Protein AF-A0A833VC93-F1 (afdb_monomer)

Solvent-accessible surface area (backbone atoms only — not comparable to full-atom values): 11902 Å² total; per-residue (Å²): 139,83,66,86,75,71,64,68,76,72,73,78,77,83,86,69,86,88,81,76,75,88,74,75,81,68,55,53,102,83,70,50,84,62,91,83,78,92,52,92,80,45,34,61,59,49,55,51,50,51,48,52,39,44,77,72,68,51,78,92,79,84,88,78,66,96,56,101,60,82,48,56,62,44,39,67,43,81,52,96,92,37,81,43,64,80,42,65,76,79,83,71,47,78,85,46,100,62,66,37,70,65,53,60,51,37,59,75,71,64,57,90,79,79,88,86,84,69,90,60,53,36,69,67,40,69,44,96,90,56,60,70,51,57,41,73,59,34,41,54,52,50,55,50,50,50,52,51,51,55,50,49,51,55,48,60,71,69,50,70,90,77,78,64,82,85,74,53,71,71,58,51,54,58,68,73,76,110

Sequence (178 aa):
MGTASEWSRHETRESRHVTDTGAVPFRDGAGSAVPFFPLSNHLRVGISAAKTLSDAGVKDFLLLEATDRIGGRIRQKNFAGLNVEIGANWVEGVNGPQLNPIWDMAKKIRLRNFYSDFANLSSNIYKQGGGLYEESEGEKSIDLADGVYDDGEKLSQSLPSSGREDISVLTMQRLKNQ

InterPro domains:
  IPR002937 Amine oxidase [PF01593] (46-130)
  IPR036188 FAD/NAD(P)-binding domain superfamily [G3DSA:3.50.50.60] (45-164)
  IPR036188 FAD/NAD(P)-binding domain superfamily [SSF51905] (46-135)
  IPR050281 Flavin monoamine oxidase and related enzymes [PTHR10742] (46-157)

Radius of gyration: 24.86 Å; Cα contacts (8 Å, |Δi|>4): 98; chains: 1; bounding box: 56×49×60 Å

Structure (mmCIF, N/CA/C/O backbone):
data_AF-A0A833VC93-F1
#
_entry.id   AF-A0A833VC93-F1
#
loop_
_atom_site.group_PDB
_atom_site.id
_atom_site.type_symbol
_atom_site.label_atom_id
_atom_site.label_alt_id
_atom_site.label_comp_id
_atom_site.label_asym_id
_atom_site.label_entity_id
_atom_site.label_seq_id
_atom_site.pdbx_PDB_ins_code
_atom_site.Cartn_x
_atom_site.Cartn_y
_atom_site.Cartn_z
_atom_site.occupancy
_atom_site.B_iso_or_equiv
_atom_site.auth_seq_id
_atom_site.auth_comp_id
_atom_site.auth_asym_id
_atom_site.auth_atom_id
_atom_site.pdbx_PDB_model_num
ATOM 1 N N . MET A 1 1 ? -21.174 -21.651 -29.765 1.00 34.47 1 MET A N 1
ATOM 2 C CA . MET A 1 1 ? -20.971 -20.312 -30.356 1.00 34.47 1 MET A CA 1
ATOM 3 C C . MET A 1 1 ? -22.203 -19.483 -30.031 1.00 34.47 1 MET A C 1
ATOM 5 O O . MET A 1 1 ? -23.206 -19.631 -30.709 1.00 34.47 1 MET A O 1
ATOM 9 N N . GLY A 1 2 ? -22.164 -18.727 -28.931 1.00 34.03 2 GLY A N 1
ATOM 10 C CA . GLY A 1 2 ? -23.210 -17.763 -28.569 1.00 34.03 2 GLY A CA 1
ATOM 11 C C . GLY A 1 2 ? -22.804 -16.380 -29.070 1.00 34.03 2 GLY A C 1
ATOM 12 O O . GLY A 1 2 ? -21.630 -16.021 -28.986 1.00 34.03 2 GLY A O 1
ATOM 13 N N . THR A 1 3 ? -23.737 -15.648 -29.670 1.00 35.91 3 THR A N 1
ATOM 14 C CA . THR A 1 3 ? -23.487 -14.351 -30.308 1.00 35.91 3 THR A CA 1
ATOM 15 C C . THR A 1 3 ? -23.464 -13.214 -29.285 1.00 35.91 3 THR A C 1
ATOM 17 O O . THR A 1 3 ? -24.201 -13.231 -28.303 1.00 35.91 3 THR A O 1
ATOM 20 N N . ALA A 1 4 ? -22.651 -12.186 -29.551 1.00 36.75 4 ALA A N 1
ATOM 21 C CA . ALA A 1 4 ? -22.377 -11.028 -28.687 1.00 36.75 4 ALA A CA 1
ATOM 22 C C . ALA A 1 4 ? -23.601 -10.165 -28.282 1.00 36.75 4 ALA A C 1
ATOM 24 O O . ALA A 1 4 ? -23.458 -9.203 -27.534 1.00 36.75 4 ALA A O 1
ATOM 25 N N . SER A 1 5 ? -24.811 -10.501 -28.730 1.00 42.91 5 SER A N 1
ATOM 26 C CA . SER A 1 5 ? -26.062 -9.808 -28.402 1.00 42.91 5 SER A CA 1
ATOM 27 C C . SER A 1 5 ? -26.748 -10.303 -27.117 1.00 42.91 5 SER A C 1
ATOM 29 O O . SER A 1 5 ? -27.625 -9.609 -26.601 1.00 42.91 5 SER A O 1
ATOM 31 N N . GLU A 1 6 ? -26.356 -11.456 -26.563 1.00 32.75 6 GLU A N 1
ATOM 32 C CA . GLU A 1 6 ? -26.941 -11.997 -25.318 1.00 32.75 6 GLU A CA 1
ATOM 33 C C . GLU A 1 6 ? -26.256 -11.482 -24.039 1.00 32.75 6 GLU A C 1
ATOM 35 O O . GLU A 1 6 ? -26.842 -11.545 -22.961 1.00 32.75 6 GLU A O 1
ATOM 40 N N . TRP A 1 7 ? -25.077 -10.863 -24.154 1.00 32.00 7 TRP A N 1
ATOM 41 C CA . TRP A 1 7 ? -24.328 -10.314 -23.014 1.00 32.00 7 TRP A CA 1
ATOM 42 C C . TRP A 1 7 ? -24.663 -8.852 -22.682 1.00 32.00 7 TRP A C 1
ATOM 44 O O . TRP A 1 7 ? -24.429 -8.404 -21.567 1.00 32.00 7 TRP A O 1
ATOM 54 N N . SER A 1 8 ? -25.307 -8.118 -23.594 1.00 33.47 8 SER A N 1
ATOM 55 C CA . SER A 1 8 ? -25.633 -6.695 -23.393 1.00 33.47 8 SER A CA 1
ATOM 56 C C . SER A 1 8 ? -26.860 -6.456 -22.490 1.00 33.47 8 SER A C 1
ATOM 58 O O . SER A 1 8 ? -27.085 -5.344 -22.018 1.00 33.47 8 SER A O 1
ATOM 60 N N . ARG A 1 9 ? -27.654 -7.497 -22.192 1.00 31.78 9 ARG A N 1
ATOM 61 C CA . ARG A 1 9 ? -28.895 -7.369 -21.401 1.00 31.78 9 ARG A CA 1
ATOM 62 C C . ARG A 1 9 ? -28.740 -7.640 -19.901 1.00 31.78 9 ARG A C 1
ATOM 64 O O . ARG A 1 9 ? -29.695 -7.428 -19.158 1.00 31.78 9 ARG A O 1
ATOM 71 N N . HIS A 1 10 ? -27.561 -8.077 -19.457 1.00 31.97 10 HIS A N 1
ATOM 72 C CA . HIS A 1 10 ? -27.272 -8.329 -18.040 1.00 31.97 10 HIS A CA 1
ATOM 73 C C . HIS A 1 10 ? -26.491 -7.200 -17.348 1.00 31.97 10 HIS A C 1
ATOM 75 O O . HIS A 1 10 ? -26.453 -7.168 -16.123 1.00 31.97 10 HIS A O 1
ATOM 81 N N . GLU A 1 11 ? -25.964 -6.229 -18.097 1.00 33.22 11 GLU A N 1
ATOM 82 C CA . GLU A 1 11 ? -25.121 -5.147 -17.558 1.00 33.22 11 GLU A CA 1
ATOM 83 C C . GLU A 1 11 ? -25.877 -3.846 -17.223 1.00 33.22 11 GLU A C 1
ATOM 85 O O . GLU A 1 11 ? -25.306 -2.907 -16.685 1.00 33.22 11 GLU A O 1
ATOM 90 N N . THR A 1 12 ? -27.186 -3.775 -17.478 1.00 30.00 12 THR A N 1
ATOM 91 C CA . THR A 1 12 ? -27.997 -2.553 -17.275 1.00 30.00 12 THR A CA 1
ATOM 92 C C . THR A 1 12 ? -28.899 -2.588 -16.035 1.00 30.00 12 THR A C 1
ATOM 94 O O . THR A 1 12 ? -29.865 -1.831 -15.939 1.00 30.00 12 THR A O 1
ATOM 97 N N . ARG A 1 13 ? -28.607 -3.448 -15.048 1.00 28.98 13 ARG A N 1
ATOM 98 C CA . ARG A 1 13 ? -29.440 -3.596 -13.836 1.00 28.98 13 ARG A CA 1
ATOM 99 C C . ARG A 1 13 ? -28.743 -3.357 -12.492 1.00 28.98 13 ARG A C 1
ATOM 101 O O . ARG A 1 13 ? -29.347 -3.664 -11.469 1.00 28.98 13 ARG A O 1
ATOM 108 N N . GLU A 1 14 ? -27.569 -2.726 -12.483 1.00 33.72 14 GLU A N 1
ATOM 109 C CA . GLU A 1 14 ? -26.853 -2.331 -11.251 1.00 33.72 14 GLU A CA 1
ATOM 110 C C . GLU A 1 14 ? -26.533 -0.829 -11.142 1.00 33.72 14 GLU A C 1
ATOM 112 O O . GLU A 1 14 ? -25.651 -0.417 -10.400 1.00 33.72 14 GLU A O 1
ATOM 117 N N . SER A 1 15 ? -27.316 0.033 -11.793 1.00 32.59 15 SER A N 1
ATOM 118 C CA . SER A 1 15 ? -27.354 1.463 -11.459 1.00 32.59 15 SER A CA 1
ATOM 119 C C . SER A 1 15 ? -28.722 1.828 -10.882 1.00 32.59 15 SER A C 1
ATOM 121 O O . SER A 1 15 ? -29.544 2.484 -11.523 1.00 32.59 15 SER A O 1
ATOM 123 N N . ARG A 1 16 ? -29.005 1.368 -9.661 1.00 28.86 16 ARG A N 1
ATOM 124 C CA . ARG A 1 16 ? -30.027 2.003 -8.824 1.00 28.86 16 ARG A CA 1
ATOM 125 C C . ARG A 1 16 ? -29.332 2.627 -7.629 1.00 28.86 16 ARG A C 1
ATOM 127 O O . ARG A 1 16 ? -28.691 1.931 -6.851 1.00 28.86 16 ARG A O 1
ATOM 134 N N . HIS A 1 17 ? -29.477 3.945 -7.526 1.00 29.98 17 HIS A N 1
ATOM 135 C CA . HIS A 1 17 ? -29.241 4.715 -6.316 1.00 29.98 17 HIS A CA 1
ATOM 136 C C . HIS A 1 17 ? -29.779 3.955 -5.100 1.00 29.98 17 HIS A C 1
ATOM 138 O O . HIS A 1 17 ? -30.988 3.792 -4.940 1.00 29.98 17 HIS A O 1
ATOM 144 N N . VAL A 1 18 ? -28.873 3.488 -4.245 1.00 37.22 18 VAL A N 1
ATOM 145 C CA . VAL A 1 18 ? -29.206 3.052 -2.891 1.00 37.22 18 VAL A CA 1
ATOM 146 C C . VAL A 1 18 ? -29.324 4.322 -2.052 1.00 37.22 18 VAL A C 1
ATOM 148 O O . VAL A 1 18 ? -28.367 4.760 -1.426 1.00 37.22 18 VAL A O 1
ATOM 151 N N . THR A 1 19 ? -30.488 4.966 -2.108 1.00 33.00 19 THR A N 1
ATOM 152 C CA . THR A 1 19 ? -30.860 6.067 -1.199 1.00 33.00 19 THR A CA 1
ATOM 153 C C . THR A 1 19 ? -32.156 5.775 -0.451 1.00 33.00 19 THR A C 1
ATOM 155 O O . THR A 1 19 ? -32.807 6.698 0.022 1.00 33.00 19 THR A O 1
ATOM 158 N N . ASP A 1 20 ? -32.533 4.504 -0.327 1.00 34.84 20 ASP A N 1
ATOM 159 C CA . ASP A 1 20 ? -33.658 4.105 0.515 1.00 34.84 20 ASP A CA 1
ATOM 160 C C . ASP A 1 20 ? -33.273 2.892 1.363 1.00 34.84 20 ASP A C 1
ATOM 162 O O . ASP A 1 20 ? -33.683 1.755 1.138 1.00 34.84 20 ASP A O 1
ATOM 166 N N . THR A 1 21 ? -32.388 3.128 2.328 1.00 35.12 21 THR A N 1
ATOM 167 C CA . THR A 1 21 ? -32.415 2.349 3.558 1.00 35.12 21 THR A CA 1
ATOM 168 C C . THR A 1 21 ? -33.302 3.119 4.519 1.00 35.12 21 THR A C 1
ATOM 170 O O . THR A 1 21 ? -32.912 4.158 5.048 1.00 35.12 21 THR A O 1
ATOM 173 N N . GLY A 1 22 ? -34.511 2.607 4.753 1.00 31.38 22 GLY A N 1
ATOM 174 C CA . GLY A 1 22 ? -35.308 2.967 5.918 1.00 31.38 22 GLY A CA 1
ATOM 175 C C . GLY A 1 22 ? -34.513 2.636 7.181 1.00 31.38 22 GLY A C 1
ATOM 176 O O . GLY A 1 22 ? -34.629 1.547 7.738 1.00 31.38 22 GLY A O 1
ATOM 177 N N . ALA A 1 23 ? -33.637 3.549 7.590 1.00 34.91 23 ALA A N 1
ATOM 178 C CA . ALA A 1 23 ? -32.835 3.427 8.787 1.00 34.91 23 ALA A CA 1
ATOM 179 C C . ALA A 1 23 ? -33.751 3.683 9.982 1.00 34.91 23 ALA A C 1
ATOM 181 O O . ALA A 1 23 ? -34.031 4.825 10.344 1.00 34.91 23 ALA A O 1
ATOM 182 N N . VAL A 1 24 ? -34.239 2.607 10.595 1.00 41.75 24 VAL A N 1
ATOM 183 C CA . VAL A 1 24 ? -34.778 2.688 11.951 1.00 41.75 24 VAL A CA 1
ATOM 184 C C . VAL A 1 24 ? -33.591 3.035 12.859 1.00 41.75 24 VAL A C 1
ATOM 186 O O . VAL A 1 24 ? -32.619 2.277 12.874 1.00 41.75 24 VAL A O 1
ATOM 189 N N . PRO A 1 25 ? -33.601 4.171 13.581 1.00 46.00 25 PRO A N 1
ATOM 190 C CA . PRO A 1 25 ? -32.492 4.523 14.456 1.00 46.00 25 PRO A CA 1
ATOM 191 C C . PRO A 1 25 ? -32.354 3.463 15.550 1.00 46.00 25 PRO A C 1
ATOM 193 O O . PRO A 1 25 ? -33.318 3.158 16.255 1.00 46.00 25 PRO A O 1
ATOM 196 N N . PHE A 1 26 ? -31.153 2.901 15.691 1.00 49.81 26 PHE A N 1
ATOM 197 C CA . PHE A 1 26 ? -30.841 2.002 16.793 1.00 49.81 26 PHE A CA 1
ATOM 198 C C . PHE A 1 26 ? -30.822 2.823 18.087 1.00 49.81 26 PHE A C 1
ATOM 200 O O . PHE A 1 26 ? -30.020 3.744 18.241 1.00 49.81 26 PHE A O 1
ATOM 207 N N . ARG A 1 27 ? -31.765 2.526 18.979 1.00 44.12 27 ARG A N 1
ATOM 208 C CA . ARG A 1 27 ? -31.888 3.124 20.310 1.00 44.12 27 ARG A CA 1
ATOM 209 C C . ARG A 1 27 ? -31.440 2.098 21.338 1.00 44.12 27 ARG A C 1
ATOM 211 O O . ARG A 1 27 ? -31.746 0.915 21.187 1.00 44.12 27 ARG A O 1
ATOM 218 N N . ASP A 1 28 ? -30.738 2.544 22.371 1.00 47.41 28 ASP A N 1
ATOM 219 C CA . ASP A 1 28 ? -30.497 1.695 23.536 1.00 47.41 28 ASP A CA 1
ATOM 220 C C . ASP A 1 28 ? -31.822 1.374 24.266 1.00 47.41 28 ASP A C 1
ATOM 222 O O . ASP A 1 28 ? -32.886 1.930 23.968 1.00 47.41 28 ASP A O 1
ATOM 226 N N . GLY A 1 29 ? -31.769 0.483 25.261 1.00 47.81 29 GLY A N 1
ATOM 227 C CA . GLY A 1 29 ? -32.925 0.161 26.109 1.00 47.81 29 GLY A CA 1
ATOM 228 C C . GLY A 1 29 ? -33.473 1.345 26.928 1.00 47.81 29 GLY A C 1
ATOM 229 O O . GLY A 1 29 ? -34.501 1.190 27.582 1.00 47.81 29 GLY A O 1
ATOM 230 N N . ALA A 1 30 ? -32.816 2.511 26.889 1.00 55.09 30 ALA A N 1
ATOM 231 C CA . ALA A 1 30 ? -33.208 3.756 27.547 1.00 55.09 30 ALA A CA 1
ATOM 232 C C . ALA A 1 30 ? -33.697 4.843 26.557 1.00 55.09 30 ALA A C 1
ATOM 234 O O . ALA A 1 30 ? -34.097 5.927 26.982 1.00 55.09 30 ALA A O 1
ATOM 235 N N . GLY A 1 31 ? -33.721 4.563 25.248 1.00 41.16 31 GLY A N 1
ATOM 236 C CA . GLY A 1 31 ? -34.193 5.475 24.206 1.00 41.16 31 GLY A CA 1
ATOM 237 C C . GLY A 1 31 ? -33.190 6.539 23.740 1.00 41.16 31 GLY A C 1
ATOM 238 O O . GLY A 1 31 ? -33.591 7.429 22.984 1.00 41.16 31 GLY A O 1
ATOM 239 N N . SER A 1 32 ? -31.920 6.471 24.150 1.00 42.03 32 SER A N 1
ATOM 240 C CA . SER A 1 32 ? -30.888 7.440 23.771 1.00 42.03 32 SER A CA 1
ATOM 241 C C . SER A 1 32 ? -30.278 7.128 22.393 1.00 42.03 32 SER A C 1
ATOM 243 O O . SER A 1 32 ? -30.251 5.980 21.939 1.00 42.03 32 SER A O 1
ATOM 245 N N . ALA A 1 33 ? -29.866 8.177 21.669 1.00 42.62 33 ALA A N 1
ATOM 246 C CA . ALA A 1 33 ? -29.297 8.056 20.329 1.00 42.62 33 ALA A CA 1
ATOM 247 C C . ALA A 1 33 ? -27.809 7.696 20.414 1.00 42.62 33 ALA A C 1
ATOM 249 O O . ALA A 1 33 ? -26.997 8.503 20.865 1.00 42.62 33 ALA A O 1
ATOM 250 N N . VAL A 1 34 ? -27.453 6.505 19.937 1.00 46.91 34 VAL A N 1
ATOM 251 C CA . VAL A 1 34 ? -26.059 6.058 19.851 1.00 46.91 34 VAL A CA 1
ATOM 252 C C . VAL A 1 34 ? -25.450 6.580 18.540 1.00 46.91 34 VAL A C 1
ATOM 254 O O . VAL A 1 34 ? -26.061 6.392 17.483 1.00 46.91 34 VAL A O 1
ATOM 257 N N . PRO A 1 35 ? -24.271 7.228 18.542 1.00 40.41 35 PRO A N 1
ATOM 258 C CA . PRO A 1 35 ? -23.615 7.643 17.305 1.00 40.41 35 PRO A CA 1
ATOM 259 C C . PRO A 1 35 ? -23.281 6.426 16.429 1.00 40.41 35 PRO A C 1
ATOM 261 O O . PRO A 1 35 ? -22.472 5.578 16.806 1.00 40.41 35 PRO A O 1
ATOM 264 N N . PHE A 1 36 ? -23.899 6.336 15.250 1.00 41.72 36 PHE A N 1
ATOM 265 C CA . PHE A 1 36 ? -23.658 5.267 14.282 1.00 41.72 36 PHE A CA 1
ATOM 266 C C . PHE A 1 36 ? -22.608 5.705 13.255 1.00 41.72 36 PHE A C 1
ATOM 268 O O . PHE A 1 36 ? -22.856 6.596 12.445 1.00 41.72 36 PHE A O 1
ATOM 275 N N . PHE A 1 37 ? -21.442 5.054 13.270 1.00 40.44 37 PHE A N 1
ATOM 276 C CA . PHE A 1 37 ? -20.388 5.242 12.270 1.00 40.44 37 PHE A CA 1
ATOM 277 C C . PHE A 1 37 ? -20.214 3.952 11.450 1.00 40.44 37 PHE A C 1
ATOM 279 O O . PHE A 1 37 ? -19.508 3.041 11.890 1.00 40.44 37 PHE A O 1
ATOM 286 N N . PRO A 1 38 ? -20.841 3.828 10.264 1.00 38.72 38 PRO A N 1
ATOM 287 C CA . PRO A 1 38 ? -20.632 2.675 9.397 1.00 38.72 38 PRO A CA 1
ATOM 288 C C . PRO A 1 38 ? -19.235 2.748 8.763 1.00 38.72 38 PRO A C 1
ATOM 290 O O . PRO A 1 38 ? -18.960 3.605 7.928 1.00 38.72 38 PRO A O 1
ATOM 293 N N . LEU A 1 39 ? -18.337 1.839 9.149 1.00 47.75 39 LEU A N 1
ATOM 294 C CA . LEU A 1 39 ? -16.946 1.794 8.672 1.00 47.75 39 LEU A CA 1
ATOM 295 C C . LEU A 1 39 ? -16.660 0.483 7.927 1.00 47.75 39 LEU A C 1
ATOM 297 O O . LEU A 1 39 ? -15.801 -0.295 8.325 1.00 47.75 39 LEU A O 1
ATOM 301 N N . SER A 1 40 ? -17.376 0.215 6.835 1.00 42.69 40 SER A N 1
ATOM 302 C CA . SER A 1 40 ? -17.352 -1.117 6.198 1.00 42.69 40 SER A CA 1
ATOM 303 C C . SER A 1 40 ? -16.077 -1.466 5.406 1.00 42.69 40 SER A C 1
ATOM 305 O O . SER A 1 40 ? -15.920 -2.611 4.995 1.00 42.69 40 SER A O 1
ATOM 307 N N . ASN A 1 41 ? -15.130 -0.539 5.190 1.00 38.59 41 ASN A N 1
ATOM 308 C CA . ASN A 1 41 ? -14.019 -0.779 4.239 1.00 38.59 41 ASN A CA 1
ATOM 309 C C . ASN A 1 41 ? -12.622 -0.451 4.815 1.00 38.59 41 ASN A C 1
ATOM 311 O O . ASN A 1 41 ? -11.586 -0.735 4.199 1.00 38.59 41 ASN A O 1
ATOM 315 N N . HIS A 1 42 ? -12.569 0.157 6.005 1.00 56.59 42 HIS A N 1
ATOM 316 C CA . HIS A 1 42 ? -11.362 0.775 6.563 1.00 56.59 42 HIS A CA 1
ATOM 317 C C . HIS A 1 4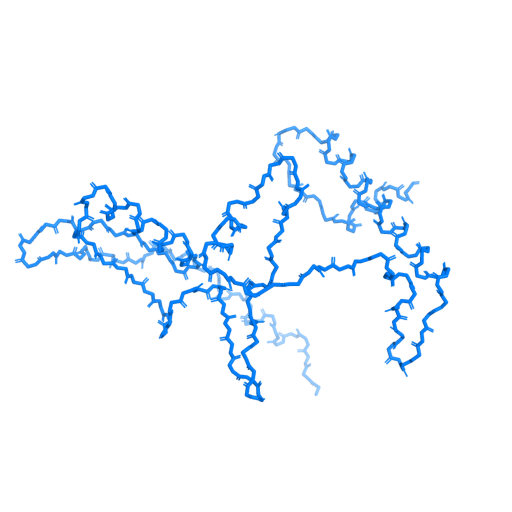2 ? -11.205 0.488 8.059 1.00 56.59 42 HIS A C 1
ATOM 319 O O . HIS A 1 42 ? -10.988 1.405 8.847 1.00 56.59 42 HIS A O 1
ATOM 325 N N . LEU A 1 43 ? -11.260 -0.784 8.473 1.00 64.12 43 LEU A N 1
ATOM 326 C CA . LEU A 1 43 ? -11.199 -1.127 9.900 1.00 64.12 43 LEU A CA 1
ATOM 327 C C . LEU A 1 43 ? -9.938 -0.595 10.619 1.00 64.12 43 LEU A C 1
ATOM 329 O O . LEU A 1 43 ? -10.010 -0.285 11.803 1.00 64.12 43 LEU A O 1
ATOM 333 N N . ARG A 1 44 ? -8.807 -0.379 9.919 1.00 64.81 44 ARG A N 1
ATOM 334 C CA . ARG A 1 44 ? -7.640 0.352 10.475 1.00 64.81 44 ARG A CA 1
ATOM 335 C C . ARG A 1 44 ? -8.039 1.704 11.079 1.00 64.81 44 ARG A C 1
ATOM 337 O O . ARG A 1 44 ? -7.612 2.038 12.179 1.00 64.81 44 ARG A O 1
ATOM 344 N N . VAL A 1 45 ? -8.856 2.459 10.349 1.00 76.31 45 VAL A N 1
ATOM 345 C CA . VAL A 1 45 ? -9.360 3.772 10.764 1.00 76.31 45 VAL A CA 1
ATOM 346 C C . VAL A 1 45 ? -10.360 3.604 11.908 1.00 76.31 45 VAL A C 1
ATOM 348 O O . VAL A 1 45 ? -10.287 4.346 12.879 1.00 76.31 45 VAL A O 1
ATOM 351 N N . GLY A 1 46 ? -11.216 2.577 11.856 1.00 84.12 46 GLY A N 1
ATOM 352 C CA . GLY A 1 46 ? -12.185 2.289 12.919 1.00 84.12 46 GLY A CA 1
ATOM 353 C C . GLY A 1 46 ? -11.556 1.924 14.261 1.00 84.12 46 GLY A C 1
ATOM 354 O O . GLY A 1 46 ? -11.926 2.496 15.281 1.00 84.12 46 GLY A O 1
ATOM 355 N N . ILE A 1 47 ? -10.553 1.043 14.274 1.00 87.81 47 ILE A N 1
ATOM 356 C CA . ILE A 1 47 ? -9.826 0.686 15.503 1.00 87.81 47 ILE A CA 1
ATOM 357 C C . ILE A 1 47 ? -9.058 1.896 16.045 1.00 87.81 47 ILE A C 1
ATOM 359 O O . ILE A 1 47 ? -9.050 2.124 17.253 1.00 87.81 47 ILE A O 1
ATOM 363 N N . SER A 1 48 ? -8.439 2.696 15.167 1.00 88.94 48 SER A N 1
ATOM 364 C CA . SER A 1 48 ? -7.748 3.918 15.589 1.00 88.94 48 SER A CA 1
ATOM 365 C C . SER A 1 48 ? -8.717 4.924 16.214 1.00 88.94 48 SER A C 1
ATOM 367 O O . SER A 1 48 ? -8.421 5.460 17.276 1.00 88.94 48 SER A O 1
ATOM 369 N N . ALA A 1 49 ? -9.884 5.142 15.604 1.00 90.75 49 ALA A N 1
ATOM 370 C CA . ALA A 1 49 ? -10.913 6.033 16.132 1.00 90.75 49 ALA A CA 1
ATOM 371 C C . ALA A 1 49 ? -11.470 5.531 17.473 1.00 90.75 49 ALA A C 1
ATOM 373 O O . ALA A 1 49 ? -11.552 6.298 18.427 1.00 90.75 49 ALA A O 1
ATOM 374 N N . ALA A 1 50 ? -11.772 4.233 17.582 1.00 92.06 50 ALA A N 1
ATOM 375 C CA . ALA A 1 50 ? -12.208 3.606 18.828 1.00 92.06 50 ALA A CA 1
ATOM 376 C C . ALA A 1 50 ? -11.165 3.759 19.946 1.00 92.06 50 ALA A C 1
ATOM 378 O O . ALA A 1 50 ? -11.511 4.058 21.090 1.00 92.06 50 ALA A O 1
ATOM 379 N N . LYS A 1 51 ? -9.873 3.614 19.618 1.00 92.12 51 LYS A N 1
ATOM 380 C CA . LYS A 1 51 ? -8.787 3.892 20.561 1.00 92.12 51 LYS A CA 1
ATOM 381 C C . LYS A 1 51 ? -8.796 5.356 21.000 1.00 92.12 51 LYS A C 1
ATOM 383 O O . LYS A 1 51 ? -8.744 5.606 22.198 1.00 92.12 51 LYS A O 1
ATOM 388 N N . THR A 1 52 ? -8.890 6.302 20.067 1.00 95.12 52 THR A N 1
ATOM 389 C CA . THR A 1 52 ? -8.937 7.736 20.387 1.00 95.12 52 THR A CA 1
ATOM 390 C C . THR A 1 52 ? -10.123 8.082 21.290 1.00 95.12 52 THR A C 1
ATOM 392 O O . THR A 1 52 ? -9.938 8.782 22.281 1.00 95.12 52 THR A O 1
ATOM 395 N N . LEU A 1 53 ? -11.317 7.552 21.003 1.00 95.56 53 LEU A N 1
ATOM 396 C CA . LEU A 1 5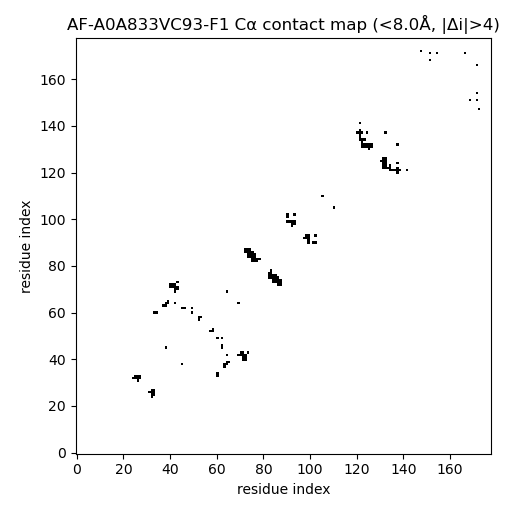3 ? -12.507 7.731 21.843 1.00 95.56 53 LEU A CA 1
ATOM 397 C C . LEU A 1 53 ? -12.293 7.164 23.251 1.00 95.56 53 LEU A C 1
ATOM 399 O O . LEU A 1 53 ? -12.547 7.850 24.242 1.00 95.56 53 LEU A O 1
ATOM 403 N N . SER A 1 54 ? -11.757 5.945 23.341 1.00 95.88 54 SER A N 1
ATOM 404 C CA . SER A 1 54 ? -11.455 5.306 24.622 1.00 95.88 54 SER A CA 1
ATOM 405 C C . SER A 1 54 ? -10.419 6.093 25.427 1.00 95.88 54 SER A C 1
ATOM 407 O O . SER A 1 54 ? -10.622 6.305 26.624 1.00 95.88 54 SER A O 1
ATOM 409 N N . ASP A 1 55 ? -9.337 6.557 24.801 1.00 96.38 55 ASP A N 1
ATOM 410 C CA . ASP A 1 55 ? -8.302 7.370 25.453 1.00 96.38 55 ASP A CA 1
ATOM 411 C C . ASP A 1 55 ? -8.869 8.718 25.945 1.00 96.38 55 ASP A C 1
ATOM 413 O O . ASP A 1 55 ? -8.452 9.214 26.988 1.00 96.38 55 ASP A O 1
ATOM 417 N N . ALA A 1 56 ? -9.873 9.269 25.252 1.00 97.12 56 ALA A N 1
ATOM 418 C CA . ALA A 1 56 ? -10.601 10.479 25.645 1.00 97.12 56 ALA A CA 1
ATOM 419 C C . ALA A 1 56 ? -11.689 10.245 26.718 1.00 97.12 56 ALA A C 1
ATOM 421 O O . ALA A 1 56 ? -12.414 11.171 27.075 1.00 97.12 56 ALA A O 1
ATOM 422 N N . GLY A 1 57 ? -11.826 9.020 27.237 1.00 97.50 57 GLY A N 1
ATOM 423 C CA . GLY A 1 57 ? -12.784 8.680 28.295 1.00 97.50 57 GLY A CA 1
ATOM 424 C C . GLY A 1 57 ? -14.188 8.317 27.806 1.00 97.50 57 GLY A C 1
ATOM 425 O O . GLY A 1 57 ? -15.030 7.950 28.623 1.00 97.50 57 GLY A O 1
ATOM 426 N N . VAL A 1 58 ? -14.445 8.337 26.496 1.00 97.31 58 VAL A N 1
ATOM 427 C CA . VAL A 1 58 ? -15.698 7.831 25.923 1.00 97.31 58 VAL A CA 1
ATOM 428 C C . VAL A 1 58 ? -15.620 6.308 25.896 1.00 97.31 58 VAL A C 1
ATOM 430 O O . VAL A 1 58 ? -14.796 5.742 25.183 1.00 97.31 58 VAL A O 1
ATOM 433 N N . LYS A 1 59 ? -16.439 5.633 26.708 1.00 93.44 59 LYS A N 1
ATOM 434 C CA . LYS A 1 59 ? -16.409 4.164 26.857 1.00 93.44 59 LYS A CA 1
ATOM 435 C C . LYS A 1 59 ? -17.622 3.447 26.272 1.00 93.44 59 LYS A C 1
ATOM 437 O O . LYS A 1 59 ? -17.560 2.234 26.108 1.00 93.44 59 LYS A O 1
ATOM 442 N N . ASP A 1 60 ? -18.687 4.179 25.965 1.00 96.31 60 ASP A N 1
ATOM 443 C CA . ASP A 1 60 ? -19.930 3.613 25.447 1.00 96.31 60 ASP A CA 1
ATOM 444 C C . ASP A 1 60 ? -19.985 3.734 23.921 1.00 96.31 60 ASP A C 1
ATOM 446 O O . ASP A 1 60 ? -20.386 4.757 23.365 1.00 96.31 60 ASP A O 1
ATOM 450 N N . PHE A 1 61 ? -19.472 2.712 23.237 1.00 93.44 61 PHE A N 1
ATOM 451 C CA . PHE A 1 61 ? -19.535 2.599 21.785 1.00 93.44 61 PHE A CA 1
ATOM 452 C C . PHE A 1 61 ? -19.438 1.137 21.345 1.00 93.44 61 PHE A C 1
ATOM 454 O O . PHE A 1 61 ? -18.855 0.291 22.025 1.00 93.44 61 PHE A O 1
ATOM 461 N N . LEU A 1 62 ? -19.964 0.857 20.153 1.00 93.00 62 LEU A N 1
ATOM 462 C CA . LEU A 1 62 ? -19.909 -0.455 19.521 1.00 93.00 62 LEU A CA 1
ATOM 463 C C . LEU A 1 62 ? -19.116 -0.378 18.215 1.00 93.00 62 LEU A C 1
ATOM 465 O O . LEU A 1 62 ? -19.395 0.461 17.360 1.00 93.00 62 LEU A O 1
ATOM 469 N N . LEU A 1 63 ? -18.142 -1.275 18.051 1.00 90.19 63 LEU A N 1
ATOM 470 C CA . LEU A 1 63 ? -17.420 -1.448 16.794 1.00 90.19 63 LEU A CA 1
ATOM 471 C C . LEU A 1 63 ? -18.032 -2.619 16.020 1.00 90.19 63 LEU A C 1
ATOM 473 O O . LEU A 1 63 ? -18.025 -3.749 16.501 1.00 90.19 63 LEU A O 1
ATOM 477 N N . LEU A 1 64 ? -18.550 -2.341 14.825 1.00 91.38 64 LEU A N 1
ATOM 478 C CA . LEU A 1 64 ? -19.137 -3.344 13.938 1.00 91.38 64 LEU A CA 1
ATOM 479 C C . LEU A 1 64 ? -18.158 -3.671 12.806 1.00 91.38 64 LEU A C 1
ATOM 481 O O . LEU A 1 64 ? -17.705 -2.776 12.094 1.00 91.38 64 LEU A O 1
ATOM 485 N N . GLU A 1 65 ? -17.853 -4.954 12.639 1.00 87.50 65 GLU A N 1
ATOM 486 C CA . GLU A 1 65 ? -17.015 -5.492 11.567 1.00 87.50 65 GLU A CA 1
ATOM 487 C C . GLU A 1 65 ? -17.826 -6.550 10.819 1.00 87.50 65 GLU A C 1
ATOM 489 O O . GLU A 1 65 ? -18.449 -7.414 11.433 1.00 87.50 65 GLU A O 1
ATOM 494 N N . ALA A 1 66 ? -17.869 -6.436 9.491 1.00 91.06 66 ALA A N 1
ATOM 495 C CA . ALA A 1 66 ? -18.682 -7.311 8.651 1.00 91.06 66 ALA A CA 1
ATOM 496 C C . ALA A 1 66 ? -18.074 -8.714 8.507 1.00 91.06 66 ALA A C 1
ATOM 498 O O . ALA A 1 66 ? -18.778 -9.663 8.168 1.00 91.06 66 ALA A O 1
ATOM 499 N N . THR A 1 67 ? -16.765 -8.840 8.727 1.00 89.38 67 THR A N 1
ATOM 500 C CA . THR A 1 67 ? -16.047 -10.114 8.678 1.00 89.38 67 THR A CA 1
ATOM 501 C C . THR A 1 67 ? -15.917 -10.761 10.058 1.00 89.38 67 THR A C 1
ATOM 503 O O . THR A 1 67 ? -16.179 -10.161 11.095 1.00 89.38 67 THR A O 1
ATOM 506 N N . ASP A 1 68 ? -15.472 -12.013 10.080 1.00 90.88 68 ASP A N 1
ATOM 507 C CA . ASP A 1 68 ? -15.232 -12.807 11.290 1.00 90.88 68 ASP A CA 1
ATOM 508 C C . ASP A 1 68 ? -13.913 -12.460 12.008 1.00 90.88 68 ASP A C 1
ATOM 510 O O . ASP A 1 68 ? -13.493 -13.151 12.938 1.00 90.88 68 ASP A O 1
ATOM 514 N N . ARG A 1 69 ? -13.221 -11.401 11.573 1.00 88.56 69 ARG A N 1
ATOM 515 C CA . ARG A 1 69 ? -11.899 -11.025 12.073 1.00 88.56 69 ARG A CA 1
ATOM 516 C C . ARG A 1 69 ? -11.687 -9.520 12.034 1.00 88.56 69 ARG A C 1
ATOM 518 O O . ARG A 1 69 ? -12.179 -8.809 11.168 1.00 88.56 69 ARG A O 1
ATOM 525 N N . ILE A 1 70 ? -10.804 -9.045 12.896 1.00 89.06 70 ILE A N 1
ATOM 526 C CA . ILE A 1 70 ? -10.328 -7.664 12.838 1.00 89.06 70 ILE A CA 1
ATOM 527 C C . ILE A 1 70 ? -9.264 -7.463 11.737 1.00 89.06 70 ILE A C 1
ATOM 529 O O . ILE A 1 70 ? -8.764 -8.410 11.123 1.00 89.06 70 ILE A O 1
ATOM 533 N N . GLY A 1 71 ? -8.893 -6.204 11.492 1.00 86.25 71 GLY A N 1
ATOM 534 C CA . GLY A 1 71 ? -7.788 -5.799 10.618 1.00 86.25 71 GLY A CA 1
ATOM 535 C C . GLY A 1 71 ? -8.184 -5.315 9.219 1.00 86.25 71 GLY A C 1
ATOM 536 O O . GLY A 1 71 ? -7.397 -4.615 8.582 1.00 86.25 71 GLY A O 1
ATOM 537 N N . GLY A 1 72 ? -9.393 -5.606 8.723 1.00 88.44 72 GLY A N 1
ATOM 538 C CA . GLY A 1 72 ? -9.829 -5.164 7.390 1.00 88.44 72 GLY A CA 1
ATOM 539 C C . GLY A 1 72 ? -8.862 -5.638 6.295 1.00 88.44 72 GLY A C 1
ATOM 540 O O . GLY A 1 72 ? -8.627 -6.839 6.167 1.00 88.44 72 GLY A O 1
ATOM 541 N N . ARG A 1 73 ? -8.258 -4.709 5.536 1.00 90.19 73 ARG A N 1
ATOM 542 C CA . ARG A 1 73 ? -7.241 -5.002 4.498 1.00 90.19 73 ARG A CA 1
ATOM 543 C C . ARG A 1 73 ? -5.840 -5.330 5.042 1.00 90.19 73 ARG A C 1
ATOM 545 O O . ARG A 1 73 ? -4.973 -5.721 4.268 1.00 90.19 73 ARG A O 1
ATOM 552 N N . ILE A 1 74 ? -5.590 -5.204 6.350 1.00 89.94 74 ILE A N 1
ATOM 553 C CA . ILE A 1 74 ? -4.447 -5.896 6.966 1.00 89.94 74 ILE A CA 1
ATOM 554 C C . ILE A 1 74 ? -4.880 -7.313 7.248 1.00 89.94 74 ILE A C 1
ATOM 556 O O . ILE A 1 74 ? -5.801 -7.539 8.036 1.00 89.94 74 ILE A O 1
ATOM 560 N N . ARG A 1 75 ? -4.218 -8.268 6.615 1.00 90.56 75 ARG A N 1
ATOM 561 C CA . ARG A 1 75 ? -4.577 -9.661 6.779 1.00 90.56 75 ARG A CA 1
ATOM 562 C C . ARG A 1 75 ? -3.362 -10.530 6.549 1.00 90.56 75 ARG A C 1
ATOM 564 O O . ARG A 1 75 ? -2.623 -10.319 5.595 1.00 90.56 75 ARG A O 1
ATOM 571 N N . GLN A 1 76 ? -3.238 -11.545 7.386 1.00 91.81 76 GLN A N 1
ATOM 572 C CA . GLN A 1 76 ? -2.334 -12.662 7.179 1.00 91.81 76 GLN A CA 1
ATOM 573 C C . GLN A 1 76 ? -3.127 -13.966 7.117 1.00 91.81 76 GLN A C 1
ATOM 575 O O . GLN A 1 76 ? -4.282 -14.030 7.555 1.00 91.81 76 GLN A O 1
ATOM 580 N N . LYS A 1 77 ? -2.505 -15.006 6.575 1.00 93.62 77 LYS A N 1
ATOM 581 C CA . LYS A 1 77 ? -3.035 -16.365 6.531 1.00 93.62 77 LYS A CA 1
ATOM 582 C C . LYS A 1 77 ? -1.912 -17.347 6.844 1.00 93.62 77 LYS A C 1
ATOM 584 O O . LYS A 1 77 ? -0.771 -17.107 6.468 1.00 93.62 77 LYS A O 1
ATOM 589 N N . ASN A 1 78 ? -2.233 -18.448 7.519 1.00 95.38 78 ASN A N 1
ATOM 590 C CA . ASN A 1 78 ? -1.283 -19.544 7.647 1.00 95.38 78 ASN A CA 1
ATOM 591 C C . ASN A 1 78 ? -1.208 -20.316 6.321 1.00 95.38 78 AS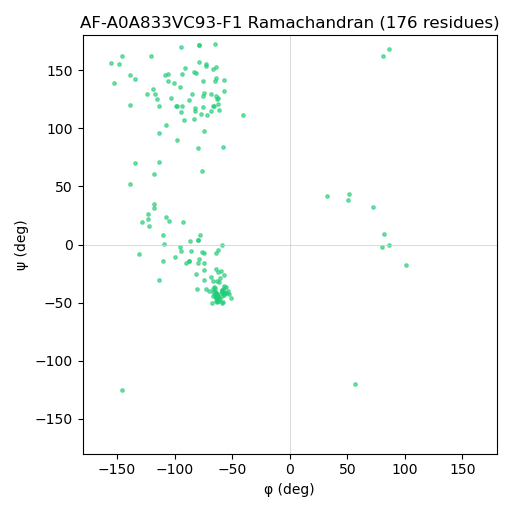N A C 1
ATOM 593 O O . ASN A 1 78 ? -2.237 -20.722 5.775 1.00 95.38 78 ASN A O 1
ATOM 597 N N . PHE A 1 79 ? -0.001 -20.498 5.807 1.00 95.31 79 PHE A N 1
ATOM 598 C CA . PHE A 1 79 ? 0.299 -21.242 4.599 1.00 95.31 79 PHE A CA 1
ATOM 599 C C . PHE A 1 79 ? 1.560 -22.074 4.830 1.00 95.31 79 PHE A C 1
ATOM 601 O O . PHE A 1 79 ? 2.614 -21.529 5.147 1.00 95.31 79 PHE A O 1
ATOM 608 N N . ALA A 1 80 ? 1.444 -23.398 4.704 1.00 96.00 80 ALA A N 1
ATOM 609 C CA . ALA A 1 80 ? 2.546 -24.341 4.922 1.00 96.00 80 ALA A CA 1
ATOM 610 C C . ALA A 1 80 ? 3.290 -24.140 6.266 1.00 96.00 80 ALA A C 1
ATOM 612 O O . ALA A 1 80 ? 4.511 -24.250 6.334 1.00 96.00 80 ALA A O 1
ATOM 613 N N . GLY A 1 81 ? 2.561 -23.816 7.343 1.00 95.31 81 GLY A N 1
ATOM 614 C CA . GLY A 1 81 ? 3.143 -23.572 8.669 1.00 95.31 81 GLY A CA 1
ATOM 615 C C . GLY A 1 81 ? 3.749 -22.176 8.862 1.00 95.31 81 GLY A C 1
ATOM 616 O O . GLY A 1 81 ? 4.170 -21.849 9.969 1.00 95.31 81 GLY A O 1
ATOM 617 N N . LEU A 1 82 ? 3.740 -21.329 7.831 1.00 92.88 82 LEU A N 1
ATOM 618 C CA . LEU A 1 82 ? 4.199 -19.943 7.881 1.00 92.88 82 LEU A CA 1
ATOM 619 C C . LEU A 1 82 ? 3.008 -18.988 7.878 1.00 92.88 82 LEU A C 1
ATOM 621 O O . LEU A 1 82 ? 1.989 -19.254 7.248 1.00 92.88 82 LEU A O 1
ATOM 625 N N . ASN A 1 83 ? 3.127 -17.855 8.562 1.00 91.50 83 ASN A N 1
ATOM 626 C CA . ASN A 1 83 ? 2.160 -16.773 8.402 1.00 91.50 83 ASN A CA 1
ATOM 627 C C . ASN A 1 83 ? 2.613 -15.898 7.236 1.00 91.50 83 ASN A C 1
ATOM 629 O O . ASN A 1 83 ? 3.743 -15.421 7.247 1.00 91.50 83 ASN A O 1
ATOM 633 N N . VAL A 1 84 ? 1.734 -15.725 6.252 1.00 92.81 84 VAL A N 1
ATOM 634 C CA . VAL A 1 84 ? 1.967 -14.899 5.064 1.00 92.81 84 VAL A CA 1
ATOM 635 C C . VAL A 1 84 ? 0.944 -13.774 5.008 1.00 92.81 84 VAL A C 1
ATOM 637 O O . VAL A 1 84 ? -0.255 -13.998 5.211 1.00 92.81 84 VAL A O 1
ATOM 640 N N . GLU A 1 85 ? 1.394 -12.555 4.747 1.00 92.19 85 GLU A N 1
ATOM 641 C CA . GLU A 1 85 ? 0.538 -11.390 4.586 1.00 92.19 85 GLU A CA 1
ATOM 642 C C . GLU A 1 85 ? -0.168 -11.428 3.221 1.00 92.19 85 GLU A C 1
ATOM 644 O O . GLU A 1 85 ? 0.433 -11.367 2.155 1.00 92.19 85 GLU A O 1
ATOM 649 N N . ILE A 1 86 ? -1.497 -11.483 3.246 1.00 93.50 86 ILE A N 1
ATOM 650 C CA . ILE A 1 86 ? -2.358 -11.477 2.049 1.00 93.50 86 ILE A CA 1
ATOM 651 C C . ILE A 1 86 ? -3.092 -10.137 1.895 1.00 93.50 86 ILE A C 1
ATOM 653 O O . ILE A 1 86 ? -4.177 -10.063 1.321 1.00 93.50 86 ILE A O 1
ATOM 657 N N . GLY A 1 87 ? -2.531 -9.087 2.492 1.00 92.12 87 GLY A N 1
ATOM 658 C CA . GLY A 1 87 ? -3.074 -7.734 2.526 1.00 92.12 87 GLY A CA 1
ATOM 659 C C . GLY A 1 87 ? -1.953 -6.697 2.484 1.00 92.12 87 GLY A C 1
ATOM 660 O O . GLY A 1 87 ? -1.115 -6.717 1.589 1.00 92.12 87 GLY A O 1
ATOM 661 N N . ALA A 1 88 ? -1.920 -5.781 3.450 1.00 90.19 88 ALA A N 1
ATOM 662 C CA . ALA A 1 88 ? -0.807 -4.838 3.582 1.00 90.19 88 ALA A CA 1
ATOM 663 C C . ALA A 1 88 ? 0.504 -5.557 3.962 1.00 90.19 88 ALA A C 1
ATOM 665 O O . ALA A 1 88 ? 0.568 -6.160 5.031 1.00 90.19 88 ALA A O 1
ATOM 666 N N . ASN A 1 89 ? 1.517 -5.443 3.099 1.00 91.38 89 ASN A N 1
ATOM 667 C CA . ASN A 1 89 ? 2.809 -6.136 3.200 1.00 91.38 89 ASN A CA 1
ATOM 668 C C . ASN A 1 89 ? 3.999 -5.182 3.456 1.00 91.38 89 ASN A C 1
ATOM 670 O O . ASN A 1 89 ? 4.953 -5.562 4.127 1.00 91.38 89 ASN A O 1
ATOM 674 N N . TRP A 1 90 ? 3.933 -3.935 2.975 1.00 91.62 90 TRP A N 1
ATOM 675 C CA . TRP A 1 90 ? 5.025 -2.959 3.079 1.00 91.62 90 TRP A CA 1
ATOM 676 C C . TRP A 1 90 ? 4.727 -1.839 4.078 1.00 91.62 90 TRP A C 1
ATOM 678 O O . TRP A 1 90 ? 3.586 -1.386 4.220 1.00 91.62 90 TRP A O 1
ATOM 688 N N . VAL A 1 91 ? 5.779 -1.371 4.755 1.00 90.69 91 VAL A N 1
ATOM 689 C CA . VAL A 1 91 ? 5.789 -0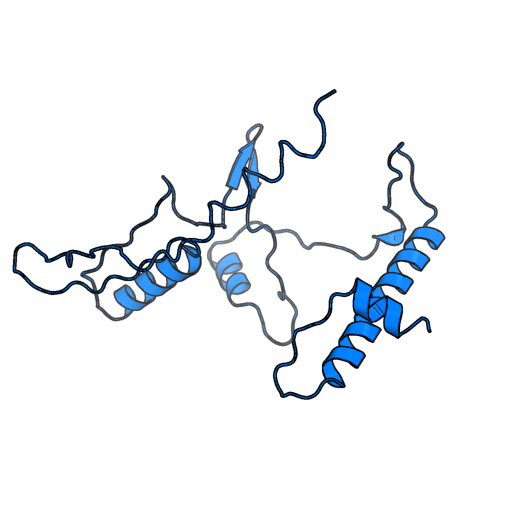.086 5.463 1.00 90.69 91 VAL A CA 1
ATOM 690 C C . VAL A 1 91 ? 6.659 0.868 4.656 1.00 90.69 91 VAL A C 1
ATOM 692 O O . VAL A 1 91 ? 7.881 0.779 4.692 1.00 90.69 91 VAL A O 1
ATOM 695 N N . GLU A 1 92 ? 6.013 1.767 3.923 1.00 89.44 92 GLU A N 1
ATOM 696 C CA . GLU A 1 92 ? 6.678 2.763 3.080 1.00 89.44 92 GLU A CA 1
ATOM 697 C C . GLU A 1 92 ? 7.204 3.951 3.896 1.00 89.44 92 GLU A C 1
ATOM 699 O O . GLU A 1 92 ? 6.678 4.264 4.970 1.00 89.44 92 GLU A O 1
ATOM 704 N N . GLY A 1 93 ? 8.202 4.661 3.362 1.00 84.75 93 GLY A N 1
ATOM 705 C CA . GLY A 1 93 ? 8.643 5.953 3.907 1.00 84.75 93 GLY A CA 1
ATOM 706 C C . GLY A 1 93 ? 9.407 5.869 5.235 1.00 84.75 93 GLY A C 1
ATOM 707 O O . GLY A 1 93 ? 9.312 6.770 6.068 1.00 84.75 93 GLY A O 1
ATOM 708 N N . VAL A 1 94 ? 10.161 4.790 5.460 1.00 83.75 94 VAL A N 1
ATOM 709 C CA . VAL A 1 94 ? 10.930 4.575 6.704 1.00 83.75 94 VAL A CA 1
ATOM 710 C C . VAL A 1 94 ? 12.200 5.432 6.817 1.00 83.75 94 VAL A C 1
ATOM 712 O O . VAL A 1 94 ? 12.712 5.589 7.921 1.00 83.75 94 VAL A O 1
ATOM 715 N N . ASN A 1 95 ? 12.668 6.011 5.703 1.00 79.81 95 ASN A N 1
ATOM 716 C CA . ASN A 1 95 ? 13.854 6.879 5.610 1.00 79.81 95 ASN A CA 1
ATOM 717 C C . ASN A 1 95 ? 13.557 8.217 4.895 1.00 79.81 95 ASN A C 1
ATOM 719 O O . ASN A 1 95 ? 14.463 8.861 4.373 1.00 79.81 95 ASN A O 1
ATOM 723 N N . GLY A 1 96 ? 12.283 8.613 4.813 1.00 80.06 96 GLY A N 1
ATOM 724 C CA . GLY A 1 96 ? 11.879 9.872 4.183 1.00 80.06 96 GLY A CA 1
ATOM 725 C C . GLY A 1 96 ? 12.103 11.099 5.082 1.00 80.06 96 GLY A C 1
ATOM 726 O O . GLY A 1 96 ? 12.374 10.949 6.275 1.00 80.06 96 GLY A O 1
ATOM 727 N N . PRO A 1 97 ? 11.925 12.323 4.545 1.00 85.19 97 PRO A N 1
ATOM 728 C CA . PRO A 1 97 ? 12.010 13.564 5.326 1.00 85.19 97 PRO A CA 1
ATOM 729 C C . PRO A 1 97 ? 10.969 13.619 6.453 1.00 85.19 97 PRO A C 1
ATOM 731 O O . PRO A 1 97 ? 11.202 14.228 7.495 1.00 85.19 97 PRO A O 1
ATOM 734 N N . GLN A 1 98 ? 9.831 12.949 6.260 1.00 87.00 98 GLN A N 1
ATOM 735 C CA . GLN A 1 98 ? 8.851 12.678 7.298 1.00 87.00 98 GLN A CA 1
ATOM 736 C C . GLN A 1 98 ? 8.776 11.172 7.533 1.00 87.00 98 GLN A C 1
ATOM 738 O O . GLN A 1 98 ? 8.527 10.401 6.606 1.00 87.00 98 GLN A O 1
ATOM 743 N N . LEU A 1 99 ? 8.972 10.757 8.784 1.00 86.31 99 LEU A N 1
ATOM 744 C CA . LEU A 1 99 ? 8.893 9.351 9.144 1.00 86.31 99 LEU A CA 1
ATOM 745 C C . LEU A 1 99 ? 7.438 8.882 9.169 1.00 86.31 99 LEU A C 1
ATOM 747 O O . LEU A 1 99 ? 6.593 9.491 9.828 1.00 86.31 99 LEU A O 1
ATOM 751 N N . ASN A 1 100 ? 7.156 7.760 8.510 1.00 89.19 100 ASN A N 1
ATOM 752 C CA . ASN A 1 100 ? 5.846 7.128 8.586 1.00 89.19 100 ASN A CA 1
ATOM 753 C C . ASN A 1 100 ? 5.531 6.685 10.038 1.00 89.19 100 ASN A C 1
ATOM 755 O O . ASN A 1 100 ? 6.245 5.830 10.569 1.00 89.19 100 ASN A O 1
ATOM 759 N N . PRO A 1 101 ? 4.442 7.163 10.679 1.00 88.62 101 PRO A N 1
ATOM 760 C CA . PRO A 1 101 ? 4.080 6.777 12.050 1.00 88.62 101 PRO A CA 1
ATOM 761 C C . PRO A 1 101 ? 3.842 5.271 12.245 1.00 88.62 101 PRO A C 1
ATOM 763 O O . PRO A 1 101 ? 3.958 4.750 13.358 1.00 88.62 101 PRO A O 1
ATOM 766 N N . ILE A 1 102 ? 3.524 4.543 11.167 1.00 89.38 102 ILE A N 1
ATOM 767 C CA . ILE A 1 102 ? 3.423 3.079 11.192 1.00 89.38 102 ILE A CA 1
ATOM 768 C C . ILE A 1 102 ? 4.767 2.441 11.568 1.00 89.38 102 ILE A C 1
ATOM 770 O O . ILE A 1 102 ? 4.782 1.410 12.242 1.00 89.38 102 ILE A O 1
ATOM 774 N N . TRP A 1 103 ? 5.891 3.057 11.196 1.00 91.88 103 TRP A N 1
ATOM 775 C CA . TRP A 1 103 ? 7.223 2.533 11.484 1.00 91.88 103 TRP A CA 1
ATOM 776 C C . TRP A 1 103 ? 7.543 2.523 12.977 1.00 91.88 103 TRP A C 1
ATOM 778 O O . TRP A 1 103 ? 8.057 1.533 13.502 1.00 91.88 103 TRP A O 1
ATOM 788 N N . ASP A 1 104 ? 7.159 3.575 13.697 1.00 90.44 104 ASP A N 1
ATOM 789 C CA . ASP A 1 104 ? 7.322 3.619 15.150 1.00 90.44 104 ASP A CA 1
ATOM 790 C C . ASP A 1 104 ? 6.468 2.559 15.844 1.00 90.44 104 ASP A C 1
ATOM 792 O O . ASP A 1 104 ? 6.909 1.931 16.808 1.00 90.44 104 ASP A O 1
ATOM 796 N N . MET A 1 105 ? 5.256 2.312 15.341 1.00 90.06 105 MET A N 1
ATOM 797 C CA . MET A 1 105 ? 4.420 1.223 15.844 1.00 90.06 105 MET A CA 1
ATOM 798 C C . MET A 1 105 ? 5.049 -0.144 15.573 1.00 90.06 105 MET A C 1
ATOM 800 O O . MET A 1 105 ? 5.100 -0.963 16.489 1.00 90.06 105 MET A O 1
ATOM 804 N N . ALA A 1 106 ? 5.586 -0.369 14.370 1.00 91.81 106 ALA A N 1
ATOM 805 C CA . ALA A 1 106 ? 6.280 -1.605 14.014 1.00 91.81 106 ALA A CA 1
ATOM 806 C C . ALA A 1 106 ? 7.461 -1.881 14.961 1.00 91.81 106 ALA A C 1
ATOM 808 O O . ALA A 1 106 ? 7.593 -2.994 15.472 1.00 91.81 106 ALA A O 1
ATOM 809 N N . LYS A 1 107 ? 8.263 -0.857 15.286 1.00 91.31 107 LYS A N 1
ATOM 810 C CA . LYS A 1 107 ? 9.351 -0.960 16.275 1.00 91.31 107 LYS A CA 1
ATOM 811 C C . LYS A 1 107 ? 8.837 -1.274 17.681 1.00 91.31 107 LYS A C 1
ATOM 813 O O . LYS A 1 107 ? 9.369 -2.169 18.335 1.00 91.31 107 LYS A O 1
ATOM 818 N N . LYS A 1 108 ? 7.791 -0.575 18.143 1.00 93.81 108 LYS A N 1
ATOM 819 C CA . LYS A 1 108 ? 7.202 -0.766 19.484 1.00 93.81 108 LYS A CA 1
ATOM 820 C C . LYS A 1 108 ? 6.703 -2.193 19.702 1.00 93.81 108 LYS A C 1
ATOM 822 O O . LYS A 1 108 ? 6.927 -2.753 20.770 1.00 93.81 108 LYS A O 1
ATOM 827 N N . ILE A 1 109 ? 6.075 -2.791 18.689 1.00 92.50 109 ILE A N 1
ATOM 828 C CA . ILE A 1 109 ? 5.588 -4.179 18.752 1.00 92.50 109 ILE A CA 1
ATOM 829 C C . ILE A 1 109 ? 6.651 -5.210 18.348 1.00 92.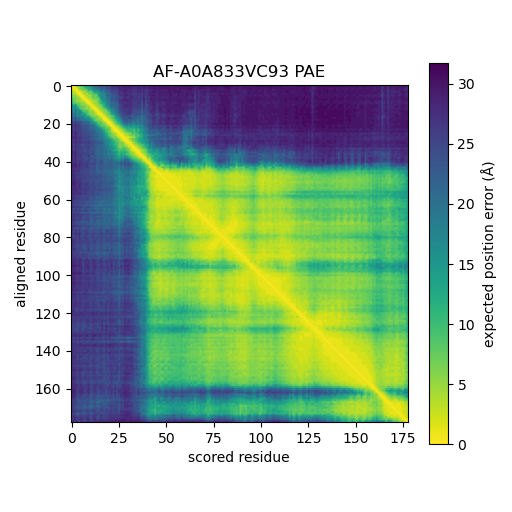50 109 ILE A C 1
ATOM 831 O O . ILE A 1 109 ? 6.351 -6.400 18.307 1.00 92.50 109 ILE A O 1
ATOM 835 N N . ARG A 1 110 ? 7.883 -4.768 18.051 1.00 94.19 110 ARG A N 1
ATOM 836 C CA . ARG A 1 110 ? 8.994 -5.604 17.566 1.00 94.19 110 ARG A CA 1
ATOM 837 C C . ARG A 1 110 ? 8.593 -6.456 16.355 1.00 94.19 110 ARG A C 1
ATOM 839 O O . ARG A 1 110 ? 8.908 -7.643 16.286 1.00 94.19 110 ARG A O 1
ATOM 846 N N . LEU A 1 111 ? 7.878 -5.846 15.407 1.00 91.81 111 LEU A N 1
ATOM 847 C CA . LEU A 1 111 ? 7.442 -6.507 14.181 1.00 91.81 111 LEU A CA 1
ATOM 848 C C . LEU A 1 111 ? 8.666 -6.923 13.361 1.00 91.81 111 LEU A C 1
ATOM 850 O O . LEU A 1 111 ? 9.503 -6.082 13.024 1.00 91.81 111 LEU A O 1
ATOM 854 N N . ARG A 1 112 ? 8.757 -8.211 13.016 1.00 90.94 112 ARG A N 1
ATOM 855 C CA . ARG A 1 112 ? 9.791 -8.703 12.102 1.00 90.94 112 ARG A CA 1
ATOM 856 C C . ARG A 1 112 ? 9.574 -8.068 10.731 1.00 90.94 112 ARG A C 1
ATOM 858 O O . ARG A 1 112 ? 8.472 -8.122 10.202 1.00 90.94 112 ARG A O 1
ATOM 865 N N . ASN A 1 113 ? 10.617 -7.470 10.181 1.00 90.00 113 ASN A N 1
ATOM 866 C CA . ASN A 1 113 ? 10.592 -6.815 8.882 1.00 90.00 113 ASN A CA 1
ATOM 867 C C . ASN A 1 113 ? 11.948 -6.997 8.195 1.00 90.00 113 ASN A C 1
ATOM 869 O O . ASN A 1 113 ? 12.936 -7.338 8.849 1.00 90.00 113 ASN A O 1
ATOM 873 N N . PHE A 1 114 ? 11.967 -6.783 6.884 1.00 89.94 114 PHE A N 1
ATOM 874 C CA . PHE A 1 114 ? 13.158 -6.862 6.049 1.00 89.94 114 PHE A CA 1
ATOM 875 C C . PHE A 1 114 ? 13.187 -5.649 5.123 1.00 89.94 114 PHE A C 1
ATOM 877 O O . PHE A 1 114 ? 12.140 -5.200 4.653 1.00 89.94 114 PHE A O 1
ATOM 884 N N . TYR A 1 115 ? 14.381 -5.114 4.876 1.00 89.56 115 TYR A N 1
ATOM 885 C CA . TYR A 1 115 ? 14.557 -4.043 3.904 1.00 89.56 115 TYR A CA 1
ATOM 886 C C . TYR A 1 115 ? 14.310 -4.590 2.494 1.00 89.56 115 TYR A C 1
ATOM 888 O O . TYR A 1 115 ? 14.855 -5.633 2.135 1.00 89.56 115 TYR A O 1
ATOM 896 N N . SER A 1 116 ? 13.467 -3.903 1.720 1.00 87.62 116 SER A N 1
ATOM 897 C CA . SER A 1 116 ? 13.262 -4.226 0.306 1.00 87.62 116 SER A CA 1
ATOM 898 C C . SER A 1 116 ? 14.366 -3.555 -0.503 1.00 87.62 116 SER A C 1
ATOM 900 O O . SER A 1 116 ? 14.391 -2.331 -0.612 1.00 87.62 116 SER A O 1
ATOM 902 N N . ASP A 1 117 ? 15.295 -4.356 -1.015 1.00 86.81 117 ASP A N 1
ATOM 903 C CA . ASP A 1 117 ? 16.376 -3.884 -1.873 1.00 86.81 117 ASP A CA 1
ATOM 904 C C . ASP A 1 117 ? 15.974 -4.017 -3.345 1.00 86.81 117 ASP A C 1
ATOM 906 O O . ASP A 1 117 ? 15.700 -5.115 -3.833 1.00 86.81 117 ASP A O 1
ATOM 910 N N . PHE A 1 118 ? 15.929 -2.880 -4.035 1.00 85.19 118 PHE A N 1
ATOM 911 C CA . PHE A 1 118 ? 15.564 -2.770 -5.445 1.00 85.19 118 PHE A CA 1
ATOM 912 C C . PHE A 1 118 ? 16.760 -2.402 -6.338 1.00 85.19 118 PHE A C 1
ATOM 914 O O . PHE A 1 118 ? 16.578 -2.152 -7.526 1.00 85.19 118 PHE A O 1
ATOM 921 N N . ALA A 1 119 ? 17.988 -2.387 -5.805 1.00 86.50 119 ALA A N 1
ATOM 922 C CA . ALA A 1 119 ? 19.171 -1.931 -6.537 1.00 86.50 119 ALA A CA 1
ATOM 923 C C . ALA A 1 119 ? 19.529 -2.797 -7.758 1.00 86.50 119 ALA A C 1
ATOM 925 O O . ALA A 1 119 ? 20.230 -2.331 -8.647 1.00 86.50 119 ALA A O 1
ATOM 926 N N . ASN A 1 120 ? 19.059 -4.048 -7.811 1.00 88.69 120 ASN A N 1
ATOM 927 C CA . ASN A 1 120 ? 19.414 -5.004 -8.862 1.00 88.69 120 ASN A CA 1
ATOM 928 C C . ASN A 1 120 ? 18.205 -5.469 -9.694 1.00 88.69 120 ASN A C 1
ATOM 930 O O . ASN A 1 120 ? 18.141 -6.622 -10.125 1.00 88.69 120 ASN A O 1
ATOM 934 N N . LEU A 1 121 ? 17.198 -4.609 -9.869 1.00 88.69 121 LEU A N 1
ATOM 935 C CA . LEU A 1 121 ? 15.989 -4.961 -10.620 1.00 88.69 121 LEU A CA 1
ATOM 936 C C . LEU A 1 121 ? 16.281 -5.285 -12.093 1.00 88.69 121 LEU A C 1
ATOM 938 O O . LEU A 1 121 ? 15.762 -6.282 -12.596 1.00 88.69 121 LEU A O 1
ATOM 942 N N . SER A 1 122 ? 17.137 -4.501 -12.758 1.00 90.62 122 SER A N 1
ATOM 943 C CA . SER A 1 122 ? 17.489 -4.651 -14.182 1.00 90.62 122 SER A CA 1
ATOM 944 C C . SER A 1 122 ? 18.062 -6.032 -14.523 1.00 90.62 122 SER A C 1
ATOM 946 O O . SER A 1 122 ? 17.740 -6.585 -15.573 1.00 90.62 122 SER A O 1
ATOM 948 N N . SER A 1 123 ? 18.840 -6.632 -13.617 1.00 91.69 123 SER A N 1
ATOM 949 C CA . SER A 1 123 ? 19.451 -7.954 -13.822 1.00 91.69 123 SER A CA 1
ATOM 950 C C . SER A 1 123 ? 18.552 -9.136 -13.445 1.00 91.69 123 SER A C 1
ATOM 952 O O . SER A 1 123 ? 18.933 -10.287 -13.649 1.00 91.69 123 SER A O 1
ATOM 954 N N . ASN A 1 124 ? 17.372 -8.895 -12.863 1.00 92.69 124 ASN A N 1
ATOM 955 C CA . ASN A 1 124 ? 16.491 -9.944 -12.333 1.00 92.69 124 ASN A CA 1
ATOM 956 C C . ASN A 1 124 ? 15.127 -9.985 -13.038 1.00 92.69 124 ASN A C 1
ATOM 958 O O . ASN A 1 124 ? 14.104 -10.300 -12.426 1.00 92.69 124 ASN A O 1
ATOM 962 N N . ILE A 1 125 ? 15.109 -9.688 -14.339 1.00 92.94 125 ILE A N 1
ATOM 963 C CA . ILE A 1 125 ? 13.895 -9.711 -15.157 1.00 92.94 125 ILE A CA 1
ATOM 964 C C . ILE A 1 125 ? 13.828 -11.023 -15.937 1.00 92.94 125 ILE A C 1
ATOM 966 O O . ILE A 1 125 ? 14.687 -11.328 -16.766 1.00 92.94 125 ILE A O 1
ATOM 970 N N . TYR A 1 126 ? 12.774 -11.798 -15.684 1.00 93.44 126 TYR A N 1
ATOM 971 C CA . TYR A 1 126 ? 12.575 -13.115 -16.281 1.00 93.44 126 TYR A CA 1
ATOM 972 C C . TYR A 1 126 ? 11.582 -13.065 -17.437 1.00 93.44 126 TYR A C 1
ATOM 974 O O . TYR A 1 126 ? 10.532 -12.425 -17.366 1.00 93.44 126 TYR A O 1
ATOM 982 N N . LYS A 1 127 ? 11.897 -13.806 -18.497 1.00 94.56 127 LYS A N 1
ATOM 983 C CA . LYS A 1 127 ? 10.996 -14.037 -19.628 1.00 94.56 127 LYS A CA 1
ATOM 984 C C . LYS A 1 127 ? 9.873 -14.984 -19.214 1.00 94.56 127 LYS A C 1
ATOM 986 O O . LYS A 1 127 ? 10.061 -15.858 -18.369 1.00 94.56 127 LYS A O 1
ATOM 991 N N . GLN A 1 128 ? 8.723 -14.886 -19.883 1.00 93.69 128 GLN A N 1
ATOM 992 C CA . GLN A 1 128 ? 7.580 -15.773 -19.627 1.00 93.69 128 GLN A CA 1
ATOM 993 C C . GLN A 1 128 ? 7.933 -17.263 -19.794 1.00 93.69 128 GLN A C 1
ATOM 995 O O . GLN A 1 128 ? 7.458 -18.097 -19.030 1.00 93.69 128 GLN A O 1
ATOM 1000 N N . GLY A 1 129 ? 8.780 -17.595 -20.775 1.00 95.12 129 GLY A N 1
ATOM 1001 C CA . GLY A 1 129 ? 9.267 -18.960 -21.011 1.00 95.12 129 GLY A CA 1
ATOM 1002 C C . GLY A 1 129 ? 10.405 -19.407 -20.085 1.00 95.12 129 GLY A C 1
ATOM 1003 O O . GLY A 1 129 ? 10.936 -20.498 -20.272 1.00 95.12 129 GLY A O 1
ATOM 1004 N N . GLY A 1 130 ? 10.796 -18.581 -19.112 1.00 93.25 130 GLY A N 1
ATOM 1005 C CA . GLY A 1 130 ? 12.002 -18.770 -18.313 1.00 93.25 130 GLY A CA 1
ATOM 1006 C C . GLY A 1 130 ? 13.255 -18.176 -18.963 1.00 93.25 130 GLY A C 1
ATOM 1007 O O . GLY A 1 130 ? 13.261 -17.777 -20.129 1.00 93.25 130 GLY A O 1
ATOM 1008 N N . GLY A 1 131 ? 14.330 -18.105 -18.176 1.00 94.00 131 GLY A N 1
ATOM 1009 C CA . GLY A 1 131 ? 15.555 -17.393 -18.543 1.00 94.00 131 GLY A CA 1
ATOM 1010 C C . GLY A 1 131 ? 15.463 -15.882 -18.312 1.00 94.00 131 GLY A C 1
ATOM 1011 O O . GLY A 1 131 ? 14.376 -15.322 -18.159 1.00 94.00 131 GLY A O 1
ATOM 1012 N N . LEU A 1 132 ? 16.626 -15.235 -18.263 1.00 95.06 132 LEU A N 1
ATOM 1013 C CA . LEU A 1 132 ? 16.756 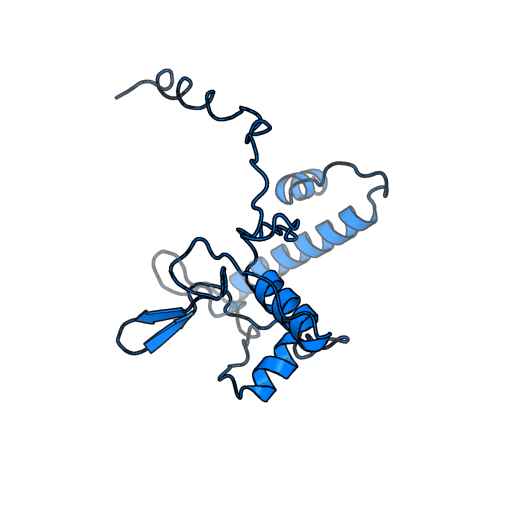-13.804 -17.998 1.00 95.06 132 LEU A CA 1
ATOM 1014 C C . LEU A 1 132 ? 16.742 -12.986 -19.297 1.00 95.06 132 LEU A C 1
ATOM 1016 O O . LEU A 1 132 ? 17.116 -13.470 -20.375 1.00 95.06 132 LEU A O 1
ATOM 1020 N N . TYR A 1 133 ? 16.277 -11.746 -19.194 1.00 94.38 133 TYR A N 1
ATOM 1021 C CA . TYR A 1 133 ? 16.644 -10.691 -20.135 1.00 94.38 133 TYR A CA 1
ATOM 1022 C C . TYR A 1 133 ? 18.088 -10.243 -19.890 1.00 94.38 133 TYR A C 1
ATOM 1024 O O . TYR A 1 133 ? 18.611 -10.407 -18.790 1.00 94.38 133 TYR A O 1
ATOM 1032 N N . GLU A 1 134 ? 18.728 -9.689 -20.920 1.00 95.06 134 GLU A N 1
ATOM 1033 C CA . GLU A 1 134 ? 20.006 -8.999 -20.730 1.00 95.06 134 GLU A CA 1
ATOM 1034 C C . GLU A 1 134 ? 19.776 -7.764 -19.855 1.00 95.06 134 GLU A C 1
ATOM 1036 O O . GLU A 1 134 ? 18.789 -7.049 -20.045 1.00 95.06 134 GLU A O 1
ATOM 1041 N N . GLU A 1 135 ? 20.701 -7.477 -18.940 1.00 94.19 135 GLU A N 1
ATOM 1042 C CA . GLU A 1 135 ? 20.580 -6.344 -18.011 1.00 94.19 135 GLU A CA 1
ATOM 1043 C C . GLU A 1 135 ? 20.315 -5.026 -18.753 1.00 94.19 135 GLU A C 1
ATOM 1045 O O . GLU A 1 135 ? 19.406 -4.283 -18.393 1.00 94.19 135 GLU A O 1
ATOM 1050 N N . SER A 1 136 ? 21.025 -4.793 -19.864 1.00 95.25 136 SER A N 1
ATOM 1051 C CA . SER A 1 136 ? 20.863 -3.589 -20.695 1.00 95.25 136 SER A CA 1
ATOM 1052 C C . SER A 1 136 ? 19.470 -3.426 -21.317 1.00 95.25 136 SER A C 1
ATOM 1054 O O . SER A 1 136 ? 19.078 -2.319 -21.683 1.00 95.25 136 SER A O 1
ATOM 1056 N N . GLU A 1 137 ? 18.715 -4.512 -21.492 1.00 93.88 137 GLU A N 1
ATOM 1057 C CA . GLU A 1 137 ? 17.327 -4.455 -21.960 1.00 93.88 137 GLU A CA 1
ATOM 1058 C C . GLU A 1 137 ? 16.381 -4.097 -20.806 1.00 93.88 137 GLU A C 1
ATOM 1060 O O . GLU A 1 137 ? 15.454 -3.301 -20.983 1.00 93.88 137 GLU A O 1
ATOM 1065 N N . GLY A 1 138 ? 16.656 -4.632 -19.613 1.00 92.50 138 GLY A N 1
ATOM 1066 C CA . GLY A 1 138 ? 15.959 -4.263 -18.386 1.00 92.50 138 GLY A CA 1
ATOM 1067 C C . GLY A 1 138 ? 16.162 -2.796 -18.018 1.00 92.50 138 GLY A C 1
ATOM 1068 O O . GLY A 1 138 ? 15.186 -2.099 -17.759 1.00 92.50 138 GLY A O 1
ATOM 1069 N N . GLU A 1 139 ? 17.400 -2.311 -18.080 1.00 94.19 139 GLU A N 1
ATOM 1070 C CA . GLU A 1 139 ? 17.765 -0.915 -17.810 1.00 94.19 139 GLU A CA 1
ATOM 1071 C C . GLU A 1 139 ? 17.039 0.048 -18.756 1.00 94.19 139 GLU A C 1
ATOM 1073 O O . GLU A 1 139 ? 16.312 0.920 -18.295 1.00 94.19 139 GLU A O 1
ATOM 1078 N N . LYS A 1 140 ? 17.074 -0.201 -20.074 1.00 94.44 140 LYS A N 1
ATOM 1079 C CA . LYS A 1 140 ? 16.307 0.594 -21.055 1.00 94.44 140 LYS A CA 1
ATOM 1080 C C . LYS A 1 140 ? 14.811 0.646 -20.748 1.00 94.44 140 LYS A C 1
ATOM 1082 O O . LYS A 1 140 ? 14.162 1.653 -21.018 1.00 94.44 140 LYS A O 1
ATOM 1087 N N . SER A 1 141 ? 14.250 -0.455 -20.250 1.00 91.50 141 SER A N 1
ATOM 1088 C CA . SER A 1 141 ? 12.826 -0.535 -19.916 1.00 91.50 141 SER A CA 1
ATOM 1089 C C . SER A 1 141 ? 12.494 0.270 -18.658 1.00 91.50 141 SER A C 1
ATOM 1091 O O . SER A 1 141 ? 11.446 0.914 -18.615 1.00 91.50 141 SER A O 1
ATOM 1093 N N . ILE A 1 142 ? 13.382 0.248 -17.660 1.00 91.38 142 ILE A N 1
ATOM 1094 C CA . ILE A 1 142 ? 13.269 1.041 -16.430 1.00 91.38 142 ILE A CA 1
ATOM 1095 C C . ILE A 1 142 ? 13.420 2.530 -16.755 1.00 91.38 142 ILE A C 1
ATOM 1097 O O . ILE A 1 142 ? 12.516 3.295 -16.439 1.00 91.38 142 ILE A O 1
ATOM 1101 N N . ASP A 1 143 ? 14.464 2.923 -17.489 1.00 93.38 143 ASP A N 1
ATOM 1102 C CA . ASP A 1 143 ? 14.704 4.316 -17.893 1.00 93.38 143 ASP A CA 1
ATOM 1103 C C . ASP A 1 143 ? 13.520 4.901 -18.673 1.00 93.38 143 ASP A C 1
ATOM 1105 O O . ASP A 1 143 ? 13.112 6.047 -18.473 1.00 93.38 143 ASP A O 1
ATOM 1109 N N . LEU A 1 144 ? 12.934 4.101 -19.571 1.00 90.94 144 LEU A N 1
ATOM 1110 C CA . LEU A 1 144 ? 11.743 4.502 -20.312 1.00 90.94 144 LEU A CA 1
ATOM 1111 C C . LEU A 1 144 ? 10.541 4.710 -19.381 1.00 90.94 144 LEU A C 1
ATOM 1113 O O . LEU A 1 144 ? 9.780 5.659 -19.572 1.00 90.94 144 LEU A O 1
ATOM 1117 N N . ALA A 1 145 ? 10.348 3.826 -18.400 1.00 89.25 145 ALA A N 1
ATOM 1118 C CA . ALA A 1 145 ? 9.269 3.954 -17.428 1.00 89.25 145 ALA A CA 1
ATOM 1119 C C . ALA A 1 145 ? 9.454 5.200 -16.549 1.00 89.25 145 ALA A C 1
ATOM 1121 O O . ALA A 1 145 ? 8.497 5.954 -16.373 1.00 89.25 145 ALA A O 1
ATOM 1122 N N . ASP A 1 146 ? 10.671 5.456 -16.075 1.00 91.25 146 ASP A N 1
ATOM 1123 C CA . ASP A 1 146 ? 11.005 6.635 -15.272 1.00 91.25 146 ASP A CA 1
ATOM 1124 C C . ASP A 1 146 ? 10.773 7.928 -16.063 1.00 91.25 146 ASP A C 1
ATOM 1126 O O . ASP A 1 146 ? 10.103 8.842 -15.582 1.00 91.25 146 ASP A O 1
ATOM 1130 N N . GLY A 1 147 ? 11.192 7.971 -17.332 1.00 91.38 147 GLY A N 1
ATOM 1131 C CA . GLY A 1 147 ? 10.912 9.105 -18.216 1.00 91.38 147 GLY A CA 1
ATOM 1132 C C . GLY A 1 147 ? 9.412 9.375 -18.398 1.00 91.38 147 GLY A C 1
ATOM 1133 O O . GLY A 1 147 ? 8.979 10.528 -18.386 1.00 91.38 147 GLY A O 1
ATOM 1134 N N . VAL A 1 148 ? 8.593 8.322 -18.508 1.00 88.75 148 VAL A N 1
ATOM 1135 C CA . VAL A 1 148 ? 7.125 8.441 -18.561 1.00 88.75 148 VAL A CA 1
ATOM 1136 C C . VAL A 1 148 ? 6.563 9.006 -17.254 1.00 88.75 148 VAL A C 1
ATOM 1138 O O . VAL A 1 148 ? 5.645 9.829 -17.300 1.00 88.75 148 VAL A O 1
ATOM 1141 N N . TYR A 1 149 ? 7.075 8.573 -16.101 1.00 87.38 149 TYR A N 1
ATOM 1142 C CA . TYR A 1 149 ? 6.650 9.098 -14.802 1.00 87.38 149 TYR A CA 1
ATOM 1143 C C . TYR A 1 149 ? 6.974 10.588 -14.665 1.00 87.38 149 TYR A C 1
ATOM 1145 O O . TYR A 1 149 ? 6.067 11.374 -14.376 1.00 87.38 149 TYR A O 1
ATOM 1153 N N . ASP A 1 150 ? 8.211 10.985 -14.965 1.00 90.69 150 ASP A N 1
ATOM 1154 C CA . ASP A 1 150 ? 8.657 12.384 -14.959 1.00 90.69 150 ASP A CA 1
ATOM 1155 C C . ASP A 1 150 ? 7.797 13.261 -15.876 1.00 90.69 150 ASP A C 1
ATOM 1157 O O . ASP A 1 150 ? 7.435 14.399 -15.558 1.00 90.69 150 ASP A O 1
ATOM 1161 N N . ASP A 1 151 ? 7.460 12.736 -17.051 1.00 88.56 151 ASP A N 1
ATOM 1162 C CA . ASP A 1 151 ? 6.610 13.417 -18.012 1.00 88.56 151 ASP A CA 1
ATOM 1163 C C . ASP A 1 151 ? 5.174 13.588 -17.522 1.00 88.56 151 ASP A C 1
ATOM 1165 O O . ASP A 1 151 ? 4.573 14.645 -17.760 1.00 88.56 151 ASP A O 1
ATOM 1169 N N . GLY A 1 152 ? 4.645 12.580 -16.826 1.00 86.38 152 GLY A N 1
ATOM 1170 C CA 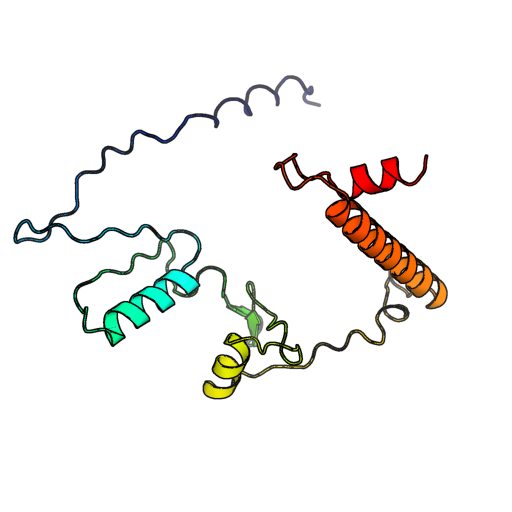. GLY A 1 152 ? 3.350 12.630 -16.161 1.00 86.38 152 GLY A CA 1
ATOM 1171 C C . GLY A 1 152 ? 3.312 13.669 -15.046 1.00 86.38 152 GLY A C 1
ATOM 1172 O O . GLY A 1 152 ? 2.357 14.443 -14.972 1.00 86.38 152 GLY A O 1
ATOM 1173 N N . GLU A 1 153 ? 4.364 13.754 -14.231 1.00 87.50 153 GLU A N 1
ATOM 1174 C CA . GLU A 1 153 ? 4.466 14.758 -13.172 1.00 87.50 153 GLU A CA 1
ATOM 1175 C C . GLU A 1 153 ? 4.508 16.180 -13.749 1.00 87.50 153 GLU A C 1
ATOM 1177 O O . GLU A 1 153 ? 3.713 17.037 -13.351 1.00 87.50 153 GLU A O 1
ATOM 1182 N N . LYS A 1 154 ? 5.360 16.427 -14.753 1.00 88.44 154 LYS A N 1
ATOM 1183 C CA . LYS A 1 154 ? 5.430 17.729 -15.442 1.00 88.44 154 LYS A CA 1
ATOM 1184 C C . LYS A 1 154 ? 4.088 18.118 -16.054 1.00 88.44 154 LYS A C 1
ATOM 1186 O O . LYS A 1 154 ? 3.678 19.275 -15.960 1.00 88.44 154 LYS A O 1
ATOM 1191 N N . LEU A 1 155 ? 3.391 17.162 -16.675 1.00 84.81 155 LEU A N 1
ATOM 1192 C CA . LEU A 1 155 ? 2.062 17.417 -17.218 1.00 84.81 155 LEU A CA 1
ATOM 1193 C C . LEU A 1 155 ? 1.083 17.780 -16.100 1.00 84.81 155 LEU A C 1
ATOM 1195 O O . LEU A 1 155 ? 0.417 18.806 -16.213 1.00 84.81 155 LEU A O 1
ATOM 1199 N N . SER A 1 156 ? 1.038 16.999 -15.018 1.00 84.00 156 SER A N 1
ATOM 1200 C CA . SER A 1 156 ? 0.172 17.260 -13.864 1.00 84.00 156 SER A CA 1
ATOM 1201 C C . SER A 1 156 ? 0.387 18.663 -13.293 1.00 84.00 156 SER A C 1
ATOM 1203 O O . SER A 1 156 ? -0.584 19.348 -12.988 1.00 84.00 156 SER A O 1
ATOM 1205 N N . GLN A 1 157 ? 1.638 19.116 -13.185 1.00 86.38 157 GLN A N 1
ATOM 1206 C CA . GLN A 1 157 ? 1.973 20.457 -12.693 1.00 86.38 157 GLN A CA 1
ATOM 1207 C C . GLN A 1 157 ? 1.541 21.576 -13.655 1.00 86.38 157 GLN A C 1
ATOM 1209 O O . GLN A 1 157 ? 1.268 22.692 -13.218 1.00 86.38 157 GLN A O 1
ATOM 1214 N N . SER A 1 158 ? 1.467 21.296 -14.960 1.00 85.50 158 SER A N 1
ATOM 1215 C CA . SER A 1 158 ? 1.025 22.267 -15.971 1.00 85.50 158 SER A CA 1
ATOM 1216 C C . SER A 1 158 ? -0.498 22.428 -16.057 1.00 85.50 158 SER A C 1
ATOM 1218 O O . SER A 1 158 ? -0.983 23.391 -16.659 1.00 85.50 158 SER A O 1
ATOM 1220 N N . LEU A 1 159 ? -1.268 21.493 -15.487 1.00 81.38 159 LEU A N 1
ATOM 1221 C CA . LEU A 1 159 ? -2.725 21.527 -15.556 1.00 81.38 159 LEU A CA 1
ATOM 1222 C C . LEU A 1 159 ? -3.301 22.598 -14.612 1.00 81.38 159 LEU A C 1
ATOM 1224 O O . LEU A 1 159 ? -2.826 22.772 -13.488 1.00 81.38 159 LEU A O 1
ATOM 1228 N N . PRO A 1 160 ? -4.347 23.329 -15.043 1.00 78.75 160 PRO A N 1
ATOM 1229 C CA . PRO A 1 160 ? -4.989 24.323 -14.198 1.00 78.75 1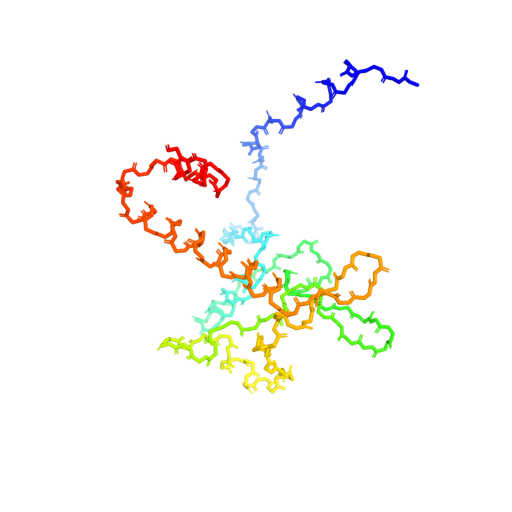60 PRO A CA 1
ATOM 1230 C C . PRO A 1 160 ? -5.638 23.653 -12.982 1.00 78.75 160 PRO A C 1
ATOM 1232 O O . PRO A 1 160 ? -6.265 22.602 -13.096 1.00 78.75 160 PRO A O 1
ATOM 1235 N N . SER A 1 161 ? -5.581 24.322 -11.830 1.00 75.44 161 SER A N 1
ATOM 1236 C CA . SER A 1 161 ? -6.134 23.843 -10.549 1.00 75.44 161 SER A CA 1
ATOM 1237 C C . SER A 1 161 ? -7.663 23.687 -10.561 1.00 75.44 161 SER A C 1
ATOM 1239 O O . SER A 1 161 ? -8.253 23.193 -9.602 1.00 75.44 161 SER A O 1
ATOM 1241 N N . SER A 1 162 ? -8.322 24.122 -11.638 1.00 72.00 162 SER A N 1
ATOM 1242 C CA . SER A 1 162 ? -9.760 24.017 -11.863 1.00 72.00 162 SER A CA 1
ATOM 1243 C C . SER A 1 162 ? -10.154 22.591 -12.269 1.00 72.00 162 SER A C 1
ATOM 1245 O O . SER A 1 162 ? -10.592 22.385 -13.396 1.00 72.00 162 SER A O 1
ATOM 1247 N N . GLY A 1 163 ? -9.939 21.622 -11.375 1.00 63.69 163 GLY A N 1
ATOM 1248 C CA . GLY A 1 163 ? -10.582 20.300 -11.315 1.00 63.69 163 GLY A CA 1
ATOM 1249 C C . GLY A 1 163 ? -11.005 19.626 -12.626 1.00 63.69 163 GLY A C 1
ATOM 1250 O O . GLY A 1 163 ? -12.102 19.073 -12.676 1.00 63.69 163 GLY A O 1
ATOM 1251 N N . ARG A 1 164 ? -10.192 19.677 -13.691 1.00 67.62 164 ARG A N 1
ATOM 1252 C CA . ARG A 1 164 ? -10.440 18.842 -14.872 1.00 67.62 164 ARG A CA 1
ATOM 1253 C C . ARG A 1 164 ? -10.233 17.385 -14.480 1.00 67.62 164 ARG A C 1
ATOM 1255 O O . ARG 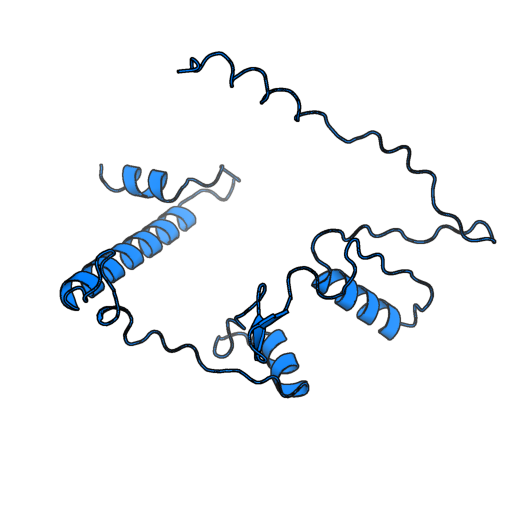A 1 164 ? -9.448 17.100 -13.583 1.00 67.62 164 ARG A O 1
ATOM 1262 N N . GLU A 1 165 ? -10.945 16.490 -15.156 1.00 69.50 165 GLU A N 1
ATOM 1263 C CA . GLU A 1 165 ? -10.734 15.056 -14.982 1.00 69.50 165 GLU A CA 1
ATOM 1264 C C . GLU A 1 165 ? -9.273 14.706 -15.287 1.00 69.50 165 GLU A C 1
ATOM 1266 O O . GLU A 1 165 ? -8.719 15.143 -16.304 1.00 69.50 165 GLU A O 1
ATOM 1271 N N . ASP A 1 166 ? -8.659 13.932 -14.391 1.00 71.56 166 ASP A N 1
ATOM 1272 C CA . ASP A 1 166 ? -7.332 13.373 -14.608 1.00 71.56 166 ASP A CA 1
ATOM 1273 C C . ASP A 1 166 ? -7.332 12.535 -15.891 1.00 71.56 166 ASP A C 1
ATOM 1275 O O . ASP A 1 166 ? -8.283 11.809 -16.195 1.00 71.56 166 ASP A O 1
ATOM 1279 N N . ILE A 1 167 ? -6.247 12.612 -16.657 1.00 78.31 167 ILE A N 1
ATOM 1280 C CA . ILE A 1 167 ? -6.088 11.785 -17.851 1.00 78.31 167 ILE A CA 1
ATOM 1281 C C . ILE A 1 167 ? -5.328 10.504 -17.511 1.00 78.31 167 ILE A C 1
ATOM 1283 O O . ILE A 1 167 ? -4.430 10.493 -16.671 1.00 78.31 167 ILE A O 1
ATOM 1287 N N . SER A 1 168 ? -5.653 9.406 -18.198 1.00 83.56 168 SER A N 1
ATOM 1288 C CA . SER A 1 168 ? -4.897 8.161 -18.036 1.00 83.56 168 SER A CA 1
ATOM 1289 C C . SER A 1 168 ? -3.440 8.323 -18.495 1.00 83.56 168 SER A C 1
ATOM 1291 O O . SER A 1 168 ? -3.162 9.087 -19.424 1.00 83.56 168 SER A O 1
ATOM 1293 N N . VAL A 1 169 ? -2.520 7.537 -17.921 1.00 79.19 169 VAL A N 1
ATOM 1294 C CA . VAL A 1 169 ? -1.103 7.487 -18.346 1.00 79.19 169 VAL A CA 1
ATOM 1295 C C . VAL A 1 169 ? -0.980 7.210 -19.850 1.00 79.19 169 VAL A C 1
ATOM 1297 O O . VAL A 1 169 ? -0.194 7.854 -20.538 1.00 79.19 169 VAL A O 1
ATOM 1300 N N . LEU A 1 170 ? -1.820 6.323 -20.394 1.00 81.88 170 LEU A N 1
ATOM 1301 C CA . LEU A 1 170 ? -1.835 6.010 -21.828 1.00 81.88 170 LEU A CA 1
ATOM 1302 C C . LEU A 1 170 ? -2.277 7.205 -22.681 1.00 81.88 170 LEU A C 1
ATOM 1304 O O . LEU A 1 170 ? -1.773 7.411 -23.784 1.00 81.88 170 LEU A O 1
ATOM 1308 N N . THR A 1 171 ? -3.232 7.994 -22.185 1.00 84.69 171 THR A N 1
ATOM 1309 C CA . THR A 1 171 ? -3.674 9.225 -22.849 1.00 84.69 171 THR A CA 1
ATOM 1310 C C . THR A 1 171 ? -2.558 10.265 -22.841 1.00 84.69 171 THR A C 1
ATOM 1312 O O . THR A 1 171 ? -2.287 10.866 -23.877 1.00 84.69 171 THR A O 1
ATOM 1315 N N . MET A 1 172 ? -1.876 10.434 -21.705 1.00 85.31 172 MET A N 1
ATOM 1316 C CA . MET A 1 172 ? -0.735 11.341 -21.564 1.00 85.31 172 MET A CA 1
ATOM 1317 C C . MET A 1 172 ? 0.391 11.001 -22.550 1.00 85.31 172 MET A C 1
ATOM 1319 O O . MET A 1 172 ? 0.827 11.870 -23.304 1.00 85.31 172 MET A O 1
ATOM 1323 N N . GLN A 1 173 ? 0.792 9.730 -22.624 1.00 82.69 173 GLN A N 1
ATOM 1324 C CA . GLN A 1 173 ? 1.852 9.272 -23.530 1.00 82.69 173 GLN A CA 1
ATOM 1325 C C . GLN A 1 173 ? 1.537 9.565 -25.005 1.00 82.69 173 GLN A C 1
ATOM 1327 O O . GLN A 1 173 ? 2.411 9.973 -25.766 1.00 82.69 173 GLN A O 1
ATOM 1332 N N . ARG A 1 174 ? 0.274 9.400 -25.422 1.00 84.75 174 ARG A N 1
ATOM 1333 C CA . ARG A 1 174 ? -0.154 9.697 -26.800 1.00 84.75 174 ARG A CA 1
ATOM 1334 C C . ARG A 1 174 ? -0.084 11.181 -27.143 1.00 84.75 174 ARG A C 1
ATOM 1336 O O . ARG A 1 174 ? 0.145 11.496 -28.302 1.00 84.75 174 ARG A O 1
ATOM 1343 N N . LEU A 1 175 ? -0.297 12.070 -26.172 1.00 77.00 175 LEU A N 1
ATOM 1344 C CA . LEU A 1 175 ? -0.211 13.519 -26.379 1.00 77.00 175 LEU A CA 1
ATOM 1345 C C . LEU A 1 175 ? 1.237 14.002 -26.509 1.00 77.00 175 LEU A C 1
ATOM 1347 O O . LEU A 1 175 ? 1.477 14.978 -27.209 1.00 77.00 175 LEU A O 1
ATOM 1351 N N . LYS A 1 176 ? 2.190 13.333 -25.847 1.00 70.50 176 LYS A N 1
ATOM 1352 C CA . LYS A 1 176 ? 3.616 13.686 -25.916 1.00 70.50 176 LYS A CA 1
ATOM 1353 C C . LYS A 1 176 ? 4.337 13.158 -27.158 1.00 70.50 176 LYS A C 1
ATOM 1355 O O . LYS A 1 176 ? 5.328 13.749 -27.563 1.00 70.50 176 LYS A O 1
ATOM 1360 N N . ASN A 1 177 ? 3.845 12.072 -27.755 1.00 67.19 177 ASN A N 1
ATOM 1361 C CA . ASN A 1 177 ? 4.460 11.430 -28.923 1.00 67.19 177 ASN A CA 1
ATOM 1362 C C . ASN A 1 177 ? 3.905 11.929 -30.281 1.00 67.19 177 ASN A C 1
ATOM 1364 O O . ASN A 1 177 ? 4.029 11.213 -31.276 1.00 67.19 177 ASN A O 1
ATOM 1368 N N . GLN A 1 178 ? 3.261 13.103 -30.324 1.00 52.72 178 GLN A N 1
ATOM 1369 C CA . GLN A 1 178 ? 2.821 13.794 -31.552 1.00 52.72 178 GLN A CA 1
ATOM 1370 C C . GLN A 1 178 ? 3.786 14.921 -31.907 1.00 52.72 178 GLN A C 1
ATOM 1372 O O . GLN A 1 178 ? 4.044 15.091 -33.119 1.00 52.72 178 GLN A O 1
#

pLDDT: mean 76.43, std 22.34, range [28.86, 97.5]

Secondary structure (DSSP, 8-state):
---TTSSTTSSSSS------------B-TT--B------SS-HHHHHHHHHHHHHTT--------SSSSS-TT--EEEETTEEEESS------TTSSS--HHHHHHHHTT--------TTSGGGPBPTTSSBPPHHHHHHHHHHHHHHHHHHHHHHHHS-TTTPPPPPHHHHHHHHT-

Mean predicted aligned error: 14.16 Å

Foldseek 3Di:
DDDPPVVVVPPPPPPDPPPDDPDPQDADPVRDGADDDDDAACLVVVVVVVVVCVVVVNDDHDDDYPDPDGDRQFDWDDDPNDIGTPGDDDDPQCPPPDHDPVVVVCVVVVPDDDDDDPPQVLFPDADPVGDTDDSVVSVVVVVVVVVLVVQLVVVVVVDDPPDDDDDDSVRSVVVVVD

Organism: NCBI:txid544730

Nearest PDB structures (foldseek):
  3kpf-assembly1_A  TM=8.857E-01  e=1.586E-09  Zea mays